Protein AF-A0A1D6GK69-F1 (afdb_monomer_lite)

Foldseek 3Di:
DDDDDDPDDPPDPDPDDDPDDDPAQWFFDPQLAGDDDDDDDDPPPPVDDPPPNVVVVVVSLCVRVVPDDHRHGQWAFADQLVFLLVCLVCDDLSSRATETQAVVNVCQQWDADPVRHTDCCGHVNVSCVVVPHGDDDDHHYHHQQPFDFDPFQFDPPDLQRHTPDDAFADPVRHHQAFWDAFVLRRIRGDSVQQFLSHLVTGGCSRGPDDRETEGADPVSCVSCVVRDQAWYAYSVGWTAGNVRDTDDDDRDDDPGTNHHDDDDDPDPPVVSVVVVVVSVVSSVVVND

Radius of gyration: 22.64 Å; chains: 1; bounding box: 52×61×69 Å

Secondary structure (DSSP, 8-state):
----------------S---S---------SS----PPP---TTGGGS--THHHHHHHHHHHHHH-TTS----S-EESSHHHHHHHHHHH-HHHHT-EEESSHHHHHHH--B-TTS-B-TTSHHHHHHHHTT----S---EEETTTS------B-TT-TT--B-------TTSPPPTTEEEEHHHH-B--GGGSB-SSTTSB-HHHHT----EEES-HHHHHHHGGG--S-EEETTS-EE-TTSPEE-SPPP--SS--EE--------HHHHHHHHHHHHHHHHHHT-

Organism: Zea mays (NCBI:txid4577)

pLDDT: mean 71.13, std 24.29, range [23.48, 97.62]

Sequence (288 aa):
MDCASMMKEVQTPHFHTLFHNASISVLKLYFFSVKLGNYHSSVAAVVNNDTSAQEDEQHTIRSILDQGKTTTTIGKVNNDNLSRLLTEYLGMDNMLALVCKTYDGVKGLEKYDKDDIIDKTSGIHGLGRSVGKFVDGRFIVFCLENLRPFSSDVIIDDPQRKLILHRPRLPGGESPPGFLDFVVNMIHLDRAHLRFLIASGHGLRETLFSHLQVYKTRTNIQSSLPLIKDGVVSLDGGLLRPNGSFCLGHSKNLEVKFAVTTDVSSLLENVVEMEEQVKRKNWEKEMV

Structure (mmCIF, N/CA/C/O backbone):
data_AF-A0A1D6GK69-F1
#
_entry.id   AF-A0A1D6GK69-F1
#
loop_
_atom_site.group_PDB
_atom_site.id
_atom_site.type_symbol
_atom_site.label_atom_id
_atom_site.label_alt_id
_atom_site.label_comp_id
_atom_site.label_asym_id
_atom_site.label_entity_id
_atom_site.label_seq_id
_atom_site.pdbx_PDB_ins_code
_atom_site.Cartn_x
_atom_site.Cartn_y
_atom_site.Cartn_z
_atom_site.occupancy
_atom_site.B_iso_or_equiv
_atom_site.auth_seq_id
_atom_site.auth_comp_id
_atom_site.auth_asym_id
_atom_site.auth_atom_id
_atom_site.pdbx_PDB_model_num
ATOM 1 N N . MET A 1 1 ? -11.366 40.129 42.608 1.00 39.19 1 MET A N 1
ATOM 2 C CA . MET A 1 1 ? -10.767 38.891 42.079 1.00 39.19 1 MET A CA 1
ATOM 3 C C . MET A 1 1 ? -10.990 37.823 43.126 1.00 39.19 1 MET A C 1
ATOM 5 O O . MET A 1 1 ? -10.456 37.974 44.209 1.00 39.19 1 MET A O 1
ATOM 9 N N . ASP A 1 2 ? -11.899 36.883 42.884 1.00 23.48 2 ASP A N 1
ATOM 10 C CA . ASP A 1 2 ? -11.498 35.485 42.716 1.00 23.48 2 ASP A CA 1
ATOM 11 C C . ASP A 1 2 ? -12.692 34.617 42.317 1.00 23.48 2 ASP A C 1
ATOM 13 O O . ASP A 1 2 ? -13.775 34.670 42.898 1.00 23.48 2 ASP A O 1
ATOM 17 N N . CYS A 1 3 ? -12.466 33.863 41.243 1.00 26.56 3 CYS A N 1
ATOM 18 C CA . CYS A 1 3 ? -13.373 32.885 40.671 1.00 26.56 3 CYS A CA 1
ATOM 19 C C . CYS A 1 3 ? -13.205 31.572 41.438 1.00 26.56 3 CYS A C 1
ATOM 21 O O . CYS A 1 3 ? -12.328 30.777 41.115 1.00 26.56 3 CYS A O 1
ATOM 23 N N . ALA A 1 4 ? -14.036 31.338 42.450 1.00 29.09 4 ALA A N 1
ATOM 24 C CA . ALA A 1 4 ? -14.085 30.056 43.146 1.00 29.09 4 ALA A CA 1
ATOM 25 C C . ALA A 1 4 ? -15.505 29.768 43.649 1.00 29.09 4 ALA A C 1
ATOM 27 O O . ALA A 1 4 ? -15.797 29.909 44.829 1.00 29.09 4 ALA A O 1
ATOM 28 N N . SER A 1 5 ? -16.406 29.388 42.741 1.00 28.28 5 SER A N 1
ATOM 29 C CA . SER A 1 5 ? -17.597 28.592 43.069 1.00 28.28 5 SER A CA 1
ATOM 30 C C . SER A 1 5 ? -18.302 28.168 41.784 1.00 28.28 5 SER A C 1
ATOM 32 O O . SER A 1 5 ? -18.975 28.978 41.159 1.00 28.28 5 SER A O 1
ATOM 34 N N . MET A 1 6 ? -18.101 26.914 41.375 1.00 25.25 6 MET A N 1
ATOM 35 C CA . MET A 1 6 ? -19.111 26.038 40.756 1.00 25.25 6 MET A CA 1
ATOM 36 C C . MET A 1 6 ? -18.457 24.681 40.448 1.00 25.25 6 MET A C 1
ATOM 38 O O . MET A 1 6 ? -18.322 24.269 39.303 1.00 25.25 6 MET A O 1
ATOM 42 N N . MET A 1 7 ? -18.042 23.965 41.496 1.00 27.38 7 MET A N 1
ATOM 43 C CA . MET A 1 7 ? -18.029 22.503 41.444 1.00 27.38 7 MET A CA 1
ATOM 44 C C . MET A 1 7 ? -19.357 22.038 42.029 1.00 27.38 7 MET A C 1
ATOM 46 O O . MET A 1 7 ? -19.526 21.976 43.243 1.00 27.38 7 MET A O 1
ATOM 50 N N . LYS A 1 8 ? -20.326 21.786 41.148 1.00 26.52 8 LYS A N 1
ATOM 51 C CA . LYS A 1 8 ? -21.462 20.922 41.454 1.00 26.52 8 LYS A CA 1
ATOM 52 C C . LYS A 1 8 ? -21.317 19.664 40.618 1.00 26.52 8 LYS A C 1
ATOM 54 O O . LYS A 1 8 ? -21.159 19.733 39.402 1.00 26.52 8 LYS A O 1
ATOM 59 N N . GLU A 1 9 ? -21.325 18.556 41.342 1.00 28.27 9 GLU A N 1
ATOM 60 C CA . GLU A 1 9 ? -21.392 17.176 40.893 1.00 28.27 9 GLU A CA 1
ATOM 61 C C . GLU A 1 9 ? -22.269 17.012 39.648 1.00 28.27 9 GLU A C 1
ATOM 63 O O . GLU A 1 9 ? -23.461 17.318 39.660 1.00 28.27 9 GLU A O 1
ATOM 68 N N . VAL A 1 10 ? -21.684 16.451 38.592 1.00 25.53 10 VAL A N 1
ATOM 69 C CA . VAL A 1 10 ? -22.438 15.689 37.597 1.00 25.53 10 VAL A CA 1
ATOM 70 C C . VAL A 1 10 ? -22.017 14.240 37.768 1.00 25.53 10 VAL A C 1
ATOM 72 O O . VAL A 1 10 ? -21.097 13.736 37.128 1.00 25.53 10 VAL A O 1
ATOM 75 N N . GLN A 1 11 ? -22.696 13.582 38.701 1.00 27.47 11 GLN A N 1
ATOM 76 C CA . GLN A 1 11 ? -22.750 12.134 38.785 1.00 27.47 11 GLN A CA 1
ATOM 77 C C . GLN A 1 11 ? -23.426 11.639 37.498 1.00 27.47 11 GLN A C 1
ATOM 79 O O . GLN A 1 11 ? -24.620 11.853 37.300 1.00 27.47 11 GLN A O 1
ATOM 84 N N . THR A 1 12 ? -22.669 11.023 36.591 1.00 26.50 12 THR A N 1
ATOM 85 C CA . THR A 1 12 ? -23.220 10.346 35.407 1.00 26.50 12 THR A CA 1
ATOM 86 C C . THR A 1 12 ? -23.055 8.837 35.572 1.00 26.50 12 THR A C 1
ATOM 88 O O . THR A 1 12 ? -21.972 8.306 35.332 1.00 26.50 12 THR A O 1
ATOM 91 N N . PRO A 1 13 ? -24.108 8.112 35.984 1.00 28.55 13 PRO A N 1
ATOM 92 C CA . PRO A 1 13 ? -24.154 6.667 35.869 1.00 28.55 13 PRO A CA 1
ATOM 93 C C . PRO A 1 13 ? -24.758 6.322 34.501 1.00 28.55 13 PRO A C 1
ATOM 95 O O . PRO A 1 13 ? -25.950 6.515 34.305 1.00 28.55 13 PRO A O 1
ATOM 98 N N . HIS A 1 14 ? -23.921 5.898 33.547 1.00 27.00 14 HIS A N 1
ATOM 99 C CA . HIS A 1 14 ? -24.232 4.983 32.426 1.00 27.00 14 HIS A CA 1
ATOM 100 C C . HIS A 1 14 ? -23.144 5.059 31.335 1.00 27.00 14 HIS A C 1
ATOM 102 O O . HIS A 1 14 ? -23.396 5.411 30.189 1.00 27.00 14 HIS A O 1
ATOM 108 N N . PHE A 1 15 ? -21.918 4.672 31.685 1.00 28.94 15 PHE A N 1
ATOM 109 C CA . PHE A 1 15 ? -20.886 4.258 30.724 1.00 28.94 15 PHE A CA 1
ATOM 110 C C . PHE A 1 15 ? -20.587 2.772 30.942 1.00 28.94 15 PHE A C 1
ATOM 112 O O . PHE A 1 15 ? -19.479 2.389 31.288 1.00 28.94 15 PHE A O 1
ATOM 119 N N . HIS A 1 16 ? -21.619 1.933 30.852 1.00 28.30 16 HIS A N 1
ATOM 120 C CA . HIS A 1 16 ? -21.472 0.493 31.065 1.00 28.30 16 HIS A CA 1
ATOM 121 C C . HIS A 1 16 ? -22.507 -0.290 30.258 1.00 28.30 16 HIS A C 1
ATOM 123 O O . HIS A 1 16 ? -23.319 -1.019 30.806 1.00 28.30 16 HIS A O 1
ATOM 129 N N . THR A 1 17 ? -22.518 -0.115 28.935 1.00 29.58 17 THR A N 1
ATOM 130 C CA . THR A 1 17 ? -23.064 -1.156 28.053 1.00 29.58 17 THR A CA 1
ATOM 131 C C . THR A 1 17 ? -22.470 -1.027 26.653 1.00 29.58 17 THR A C 1
ATOM 133 O O . THR A 1 17 ? -22.569 0.035 26.046 1.00 29.58 17 THR A O 1
ATOM 136 N N . LEU A 1 18 ? -21.934 -2.145 26.147 1.00 32.97 18 LEU A N 1
ATOM 137 C CA . LEU A 1 18 ? -21.620 -2.442 24.739 1.00 32.97 18 LEU A CA 1
ATOM 138 C C . LEU A 1 18 ? -20.235 -2.027 24.203 1.00 32.97 18 LEU A C 1
ATOM 140 O O . LEU A 1 18 ? -20.126 -1.387 23.162 1.00 32.97 18 LEU A O 1
ATOM 144 N N . PHE A 1 19 ? -19.182 -2.532 24.849 1.00 33.31 19 PHE A N 1
ATOM 145 C CA . PHE A 1 19 ? -17.953 -2.963 24.168 1.00 33.31 19 PHE A CA 1
ATOM 146 C C . PHE A 1 19 ? -17.644 -4.402 24.602 1.00 33.31 19 PHE A C 1
ATOM 148 O O . PHE A 1 19 ? -16.777 -4.658 25.424 1.00 33.31 19 PHE A O 1
ATOM 155 N N . HIS A 1 20 ? -18.430 -5.357 24.106 1.00 28.56 20 HIS A N 1
ATOM 156 C CA . HIS A 1 20 ? -18.112 -6.778 24.217 1.00 28.56 20 HIS A CA 1
ATOM 157 C C . HIS A 1 20 ? -18.059 -7.343 22.796 1.00 28.56 20 HIS A C 1
ATOM 159 O O . HIS A 1 20 ? -19.048 -7.266 22.071 1.00 28.56 20 HIS A O 1
ATOM 165 N N . ASN A 1 21 ? -16.888 -7.878 22.434 1.00 29.78 21 ASN A N 1
ATOM 166 C CA . ASN A 1 21 ? -16.511 -8.510 21.158 1.00 29.78 21 ASN A CA 1
ATOM 167 C C . ASN A 1 21 ? -16.088 -7.585 20.002 1.00 29.78 21 ASN A C 1
ATOM 169 O O . ASN A 1 21 ? -16.604 -7.702 18.896 1.00 29.78 21 ASN A O 1
ATOM 173 N N . ALA A 1 22 ? -15.080 -6.730 20.205 1.00 30.97 22 ALA A N 1
ATOM 174 C CA . ALA A 1 22 ? -14.347 -6.142 19.081 1.00 30.97 22 ALA A CA 1
ATOM 175 C C . ALA A 1 22 ? -12.869 -5.916 19.432 1.00 30.97 22 ALA A C 1
ATOM 177 O O . ALA A 1 22 ? -12.541 -5.041 20.226 1.00 30.97 22 ALA A O 1
ATOM 178 N N . SER A 1 23 ? -11.959 -6.657 18.794 1.00 31.11 23 SER A N 1
ATOM 179 C CA . SER A 1 23 ? -10.536 -6.301 18.765 1.00 31.11 23 SER A CA 1
ATOM 180 C C . SER A 1 23 ? -10.354 -5.102 17.828 1.00 31.11 23 SER A C 1
ATOM 182 O O . SER A 1 23 ? -10.101 -5.257 16.631 1.00 31.11 23 SER A O 1
ATOM 184 N N . ILE A 1 24 ? -10.544 -3.888 18.347 1.00 32.22 24 ILE A N 1
ATOM 185 C CA . ILE A 1 24 ? -10.411 -2.652 17.571 1.00 32.22 24 ILE A CA 1
ATOM 186 C C . ILE A 1 24 ? -8.924 -2.297 17.450 1.00 32.22 24 ILE A C 1
ATOM 188 O O . ILE A 1 24 ? -8.252 -1.985 18.427 1.00 32.22 24 ILE A O 1
ATOM 192 N N . SER A 1 25 ? -8.399 -2.290 16.226 1.00 33.78 25 SER A N 1
ATOM 193 C CA . SER A 1 25 ? -7.165 -1.570 15.894 1.00 33.78 25 SER A CA 1
ATOM 194 C C . SER A 1 25 ? -7.567 -0.284 15.168 1.00 33.78 25 SER A C 1
ATOM 196 O O . SER A 1 25 ? -7.775 -0.299 13.957 1.00 33.78 25 SER A O 1
ATOM 198 N N . VAL A 1 26 ? -7.757 0.819 15.905 1.00 29.75 26 VAL A N 1
ATOM 199 C CA . VAL A 1 26 ? -7.853 2.156 15.293 1.00 29.75 26 VAL A CA 1
ATOM 200 C C . VAL A 1 26 ? -6.436 2.559 14.948 1.00 29.75 26 VAL A C 1
ATOM 202 O O . VAL A 1 26 ? -5.553 2.465 15.790 1.00 29.75 26 VAL A O 1
ATOM 205 N N . LEU A 1 27 ? -6.182 2.962 13.712 1.00 31.05 27 LEU A N 1
ATOM 206 C CA . LEU A 1 27 ? -4.821 3.217 13.277 1.00 31.05 27 LEU A CA 1
ATOM 207 C C . LEU A 1 27 ? -4.804 4.385 12.315 1.00 31.05 27 LEU A C 1
ATOM 209 O O . LEU A 1 27 ? -5.015 4.214 11.123 1.00 31.05 27 LEU A O 1
ATOM 213 N N . LYS A 1 28 ? -4.582 5.586 12.857 1.00 23.98 28 LYS A N 1
ATOM 214 C CA . LYS A 1 28 ? -4.311 6.793 12.072 1.00 23.98 28 LYS A CA 1
ATOM 215 C C . LYS A 1 28 ? -2.922 6.639 11.471 1.00 23.98 28 LYS A C 1
ATOM 217 O O . LYS A 1 28 ? -1.928 6.962 12.115 1.00 23.98 28 LYS A O 1
ATOM 222 N N . LEU A 1 29 ? -2.844 6.113 10.250 1.00 30.44 29 LEU A N 1
ATOM 223 C CA . LEU A 1 29 ? -1.624 6.234 9.471 1.00 30.44 29 LEU A CA 1
ATOM 224 C C . LEU A 1 29 ? -1.498 7.698 9.087 1.00 30.44 29 LEU A C 1
ATOM 226 O O . LEU A 1 29 ? -2.075 8.169 8.132 1.00 30.44 29 LEU A O 1
ATOM 230 N N . TYR A 1 30 ? -0.716 8.442 9.841 1.00 27.38 30 TYR A N 1
ATOM 231 C CA . TYR A 1 30 ? 0.273 9.248 9.153 1.00 27.38 30 TYR A CA 1
ATOM 232 C C . TYR A 1 30 ? 1.380 8.246 8.814 1.00 27.38 30 TYR A C 1
ATOM 234 O O . TYR A 1 30 ? 1.605 7.328 9.598 1.00 27.38 30 TYR A O 1
ATOM 242 N N . PHE A 1 31 ? 2.125 8.364 7.715 1.00 28.33 31 PHE A N 1
ATOM 243 C CA . PHE A 1 31 ? 3.327 7.519 7.539 1.00 28.33 31 PHE A CA 1
ATOM 244 C C . PHE A 1 31 ? 4.429 7.784 8.593 1.00 28.33 31 PHE A C 1
ATOM 246 O O . PHE A 1 31 ? 5.533 7.269 8.478 1.00 28.33 31 PHE A O 1
ATOM 253 N N . PHE A 1 32 ? 4.100 8.496 9.673 1.00 26.16 32 PHE A N 1
ATOM 254 C CA . PHE A 1 32 ? 4.614 8.288 11.022 1.00 26.16 32 PHE A CA 1
ATOM 255 C C . PHE A 1 32 ? 3.798 7.241 11.793 1.00 26.16 32 PHE A C 1
ATOM 257 O O . PHE A 1 32 ? 3.472 7.405 12.955 1.00 26.16 32 PHE A O 1
ATOM 264 N N . SER A 1 33 ? 3.579 6.101 11.154 1.00 27.31 33 SER A N 1
ATOM 265 C CA . SER A 1 33 ? 3.840 4.824 11.761 1.00 27.31 33 SER A CA 1
ATOM 266 C C . SER A 1 33 ? 2.965 4.299 12.940 1.00 27.31 33 SER A C 1
ATOM 268 O O . SER A 1 33 ? 2.377 4.998 13.745 1.00 27.31 33 SER A O 1
ATOM 270 N N . VAL A 1 34 ? 2.871 2.980 13.008 1.00 32.06 34 VAL A N 1
ATOM 271 C CA . VAL A 1 34 ? 1.729 2.137 13.379 1.00 32.06 34 VAL A CA 1
ATOM 272 C C . VAL A 1 34 ? 2.044 1.085 14.443 1.00 32.06 34 VAL A C 1
ATOM 274 O O . VAL A 1 34 ? 2.650 0.052 14.171 1.00 32.06 34 VAL A O 1
ATOM 277 N N . LYS A 1 35 ? 1.663 1.304 15.707 1.00 28.97 35 LYS A N 1
ATOM 278 C CA . LYS A 1 35 ? 1.841 0.272 16.743 1.00 28.97 35 LYS A CA 1
ATOM 279 C C . LYS A 1 35 ? 0.660 -0.685 16.623 1.00 28.97 35 LYS A C 1
ATOM 281 O O . LYS A 1 35 ? -0.476 -0.275 16.832 1.00 28.97 35 LYS A O 1
ATOM 286 N N . LEU A 1 36 ? 0.921 -1.945 16.281 1.00 32.88 36 LEU A N 1
ATOM 287 C CA . LEU A 1 36 ? -0.057 -3.012 16.483 1.00 32.88 36 LEU A CA 1
ATOM 288 C C . LEU A 1 36 ? -0.204 -3.238 17.987 1.00 32.88 36 LEU A C 1
ATOM 290 O O . LEU A 1 36 ? 0.712 -3.747 18.630 1.00 32.88 36 LEU A O 1
ATOM 294 N N . GLY A 1 37 ? -1.340 -2.847 18.552 1.00 29.59 37 GLY A N 1
ATOM 295 C CA . GLY A 1 37 ? -1.749 -3.313 19.873 1.00 29.59 37 GLY A CA 1
ATOM 296 C C . GLY A 1 37 ? -2.337 -4.722 19.774 1.00 29.59 37 GLY A C 1
ATOM 297 O O . GLY A 1 37 ? -3.136 -5.001 18.876 1.00 29.59 37 GLY A O 1
ATOM 298 N N . ASN A 1 38 ? -1.935 -5.609 20.683 1.00 28.36 38 ASN A N 1
ATOM 299 C CA . ASN A 1 38 ? -2.599 -6.891 20.898 1.00 28.36 38 ASN A CA 1
ATOM 300 C C . ASN A 1 38 ? -3.849 -6.640 21.744 1.00 28.36 38 ASN A C 1
ATOM 302 O O . ASN A 1 38 ? -3.735 -6.166 22.868 1.00 28.36 38 ASN A O 1
ATOM 306 N N . TYR A 1 39 ? -5.021 -6.971 21.211 1.00 30.73 39 TYR A N 1
ATOM 307 C CA . TYR A 1 39 ? -6.239 -7.092 22.003 1.00 30.73 39 TYR A CA 1
ATOM 308 C C . TYR A 1 39 ? -6.398 -8.581 22.310 1.00 30.73 39 TYR A C 1
ATOM 310 O O . TYR A 1 39 ? -6.505 -9.384 21.385 1.00 30.73 39 TYR A O 1
ATOM 318 N N . HIS A 1 40 ? -6.335 -8.967 23.582 1.00 24.03 40 HIS A N 1
ATOM 319 C CA . HIS A 1 40 ? -6.627 -10.334 24.001 1.00 24.03 40 HIS A CA 1
ATOM 320 C C . HIS A 1 40 ? -8.096 -10.415 24.408 1.00 24.03 40 HIS A C 1
ATOM 322 O O . HIS A 1 40 ? -8.474 -9.984 25.492 1.00 24.03 40 HIS A O 1
ATOM 328 N N . SER A 1 41 ? -8.927 -11.002 23.548 1.00 27.36 41 SER A N 1
ATOM 329 C CA . SER A 1 41 ? -10.234 -11.504 23.961 1.00 27.36 41 SER A CA 1
ATOM 330 C C . SER A 1 41 ? -10.009 -12.857 24.639 1.00 27.36 41 SER A C 1
ATOM 332 O O . SER A 1 41 ? -9.679 -13.844 23.982 1.00 27.36 41 SER A O 1
ATOM 334 N N . SER A 1 42 ? -10.175 -12.923 25.958 1.00 24.55 42 SER A N 1
ATOM 335 C CA . SER A 1 42 ? -10.490 -14.192 26.607 1.00 24.55 42 SER A CA 1
ATOM 336 C C . SER A 1 42 ? -11.848 -14.056 27.278 1.00 24.55 42 SER A C 1
ATOM 338 O O . SER A 1 42 ? -12.072 -13.175 28.105 1.00 24.55 42 SER A O 1
ATOM 340 N N . VAL A 1 43 ? -12.752 -14.967 26.926 1.00 25.36 43 VAL A N 1
ATOM 341 C CA . VAL A 1 43 ? -14.102 -15.148 27.485 1.00 25.36 43 VAL A CA 1
ATOM 342 C C . VAL A 1 43 ? -14.076 -15.456 29.005 1.00 25.36 43 VAL A C 1
ATOM 344 O O . VAL A 1 43 ? -15.111 -15.659 29.624 1.00 25.36 43 VAL A O 1
ATOM 347 N N . ALA A 1 44 ? -12.904 -15.441 29.651 1.00 24.06 44 ALA A N 1
ATOM 348 C CA . ALA A 1 44 ? -12.715 -15.772 31.062 1.00 24.06 44 ALA A CA 1
ATOM 349 C C . ALA A 1 44 ? -12.701 -14.565 32.028 1.00 24.06 44 ALA A C 1
ATOM 351 O O . ALA A 1 44 ? -12.759 -14.778 33.236 1.00 24.06 44 ALA A O 1
ATOM 352 N N . ALA A 1 45 ? -12.645 -13.314 31.550 1.00 28.50 45 ALA A N 1
ATOM 353 C CA . ALA A 1 45 ? -12.425 -12.152 32.430 1.00 28.50 45 ALA A CA 1
ATOM 354 C C . ALA A 1 45 ? -13.699 -11.471 32.976 1.00 28.50 45 ALA A C 1
ATOM 356 O O . ALA A 1 45 ? -13.599 -10.557 33.782 1.00 28.50 45 ALA A O 1
ATOM 357 N N . VAL A 1 46 ? -14.911 -11.920 32.624 1.00 29.95 46 VAL A N 1
ATOM 358 C CA . VAL A 1 46 ? -16.163 -11.315 33.152 1.00 29.95 46 VAL A CA 1
ATOM 359 C C . VAL A 1 46 ? -16.448 -11.714 34.614 1.00 29.95 46 VAL A C 1
ATOM 361 O O . VAL A 1 46 ? -17.422 -11.266 35.208 1.00 29.95 46 VAL A O 1
ATOM 364 N N . VAL A 1 47 ? -15.584 -12.515 35.247 1.00 31.22 47 VAL A N 1
ATOM 365 C CA . VAL A 1 47 ? -15.732 -12.852 36.674 1.00 31.22 47 VAL A CA 1
ATOM 366 C C . VAL A 1 47 ? -14.969 -11.892 37.597 1.00 31.22 47 VAL A C 1
ATOM 368 O O . VAL A 1 47 ? -15.305 -11.823 38.774 1.00 31.22 47 VAL A O 1
ATOM 371 N N . ASN A 1 48 ? -14.023 -11.086 37.102 1.00 29.72 48 ASN A N 1
ATOM 372 C CA . ASN A 1 48 ? -13.269 -10.153 37.944 1.00 29.72 48 ASN A CA 1
ATOM 373 C C . ASN A 1 48 ? -13.251 -8.748 37.330 1.00 29.72 48 ASN A C 1
ATOM 375 O O . ASN A 1 48 ? -13.077 -8.594 36.129 1.00 29.72 48 ASN A O 1
ATOM 379 N N . ASN A 1 49 ? -13.466 -7.731 38.168 1.00 34.06 49 ASN A N 1
ATOM 380 C CA . ASN A 1 49 ? -13.472 -6.302 37.832 1.00 34.06 49 ASN A CA 1
ATOM 381 C C . ASN A 1 49 ? -12.127 -5.820 37.238 1.00 34.06 49 ASN A C 1
ATOM 383 O O . ASN A 1 49 ? -11.373 -5.118 37.911 1.00 34.06 49 ASN A O 1
ATOM 387 N N . ASP A 1 50 ? -11.823 -6.166 35.990 1.00 33.00 50 ASP A N 1
ATOM 388 C CA . ASP A 1 50 ? -10.585 -5.763 35.325 1.00 33.00 50 ASP A CA 1
ATOM 389 C C . ASP A 1 50 ? -10.764 -4.405 34.624 1.00 33.00 50 ASP A C 1
ATOM 391 O O . ASP A 1 50 ? -11.146 -4.301 33.460 1.00 33.00 50 ASP A O 1
ATOM 395 N N . THR A 1 51 ? -10.439 -3.334 35.353 1.00 35.12 51 THR A N 1
ATOM 396 C CA . THR A 1 51 ? -10.280 -1.951 34.858 1.00 35.12 51 THR A CA 1
ATOM 397 C C . THR A 1 51 ? -9.139 -1.779 33.840 1.00 35.12 51 THR A C 1
ATOM 399 O O . THR A 1 51 ? -9.017 -0.718 33.233 1.00 35.12 51 THR A O 1
ATOM 402 N N . SER A 1 52 ? -8.327 -2.814 33.608 1.00 35.12 52 SER A N 1
ATOM 403 C CA . SER A 1 52 ? -7.142 -2.795 32.739 1.00 35.12 52 SER A CA 1
ATOM 404 C C . SER A 1 52 ? -7.465 -2.679 31.243 1.00 35.12 52 SER A C 1
ATOM 406 O O . SER A 1 52 ? -6.800 -1.934 30.528 1.00 35.12 52 SER A O 1
ATOM 408 N N . ALA A 1 53 ? -8.527 -3.332 30.759 1.00 34.81 53 ALA A N 1
ATOM 409 C CA . ALA A 1 53 ? -8.874 -3.338 29.331 1.00 34.81 53 ALA A CA 1
ATOM 410 C C . ALA A 1 53 ? -9.321 -1.954 28.812 1.00 34.81 53 ALA A C 1
ATOM 412 O O . ALA A 1 53 ? -9.006 -1.563 27.688 1.00 34.81 53 ALA A O 1
ATOM 413 N N . GLN A 1 54 ? -10.015 -1.182 29.652 1.00 34.31 54 GLN A N 1
ATOM 414 C CA . GLN A 1 54 ? -10.504 0.160 29.322 1.00 34.31 54 GLN A CA 1
ATOM 415 C C . GLN A 1 54 ? -9.390 1.225 29.399 1.00 34.31 54 GLN A C 1
ATOM 417 O O . GLN A 1 54 ? -9.416 2.220 28.667 1.00 34.31 54 GLN A O 1
ATOM 422 N N . GLU A 1 55 ? -8.385 1.006 30.251 1.00 33.59 55 GLU A N 1
ATOM 423 C CA . GLU A 1 55 ? -7.169 1.824 30.329 1.00 33.59 55 GLU A CA 1
ATOM 424 C C . GLU A 1 55 ? -6.250 1.597 29.111 1.00 33.59 55 GLU A C 1
ATOM 426 O O . GLU A 1 55 ? -5.724 2.565 28.551 1.00 33.59 55 GLU A O 1
ATOM 431 N N . ASP A 1 56 ? -6.142 0.356 28.625 1.00 37.34 56 ASP A N 1
ATOM 432 C CA . ASP A 1 56 ? -5.358 -0.019 27.438 1.00 37.34 56 ASP A CA 1
ATOM 433 C C . ASP A 1 56 ? -5.926 0.559 26.127 1.00 37.34 56 ASP A C 1
ATOM 435 O O . ASP A 1 56 ? -5.174 0.994 25.240 1.00 37.34 56 ASP A O 1
ATOM 439 N N . GLU A 1 57 ? -7.256 0.635 26.013 1.00 43.47 57 GLU A N 1
ATOM 440 C CA . GLU A 1 57 ? -7.954 1.285 24.898 1.00 43.47 57 GLU A CA 1
ATOM 441 C C . GLU A 1 57 ? -7.652 2.784 24.852 1.00 43.47 57 GLU A C 1
ATOM 443 O O . GLU A 1 57 ? -7.193 3.287 23.823 1.00 43.47 57 GLU A O 1
ATOM 448 N N . GLN A 1 58 ? -7.821 3.493 25.976 1.00 41.00 58 GLN A N 1
ATOM 449 C CA . GLN A 1 58 ? -7.492 4.919 26.077 1.00 41.00 58 GLN A CA 1
ATOM 450 C C . GLN A 1 58 ? -6.001 5.187 25.849 1.00 41.00 58 GLN A C 1
ATOM 452 O O . GLN A 1 58 ? -5.651 6.213 25.264 1.00 41.00 58 GLN A O 1
ATOM 457 N N . HIS A 1 59 ? -5.118 4.282 26.273 1.00 39.62 59 HIS A N 1
ATOM 458 C CA . HIS A 1 59 ? -3.675 4.405 26.084 1.00 39.62 59 HIS A CA 1
ATOM 459 C C . HIS A 1 59 ? -3.258 4.225 24.613 1.00 39.62 59 HIS A C 1
ATOM 461 O O . HIS A 1 59 ? -2.493 5.036 24.085 1.00 39.62 59 HIS A O 1
ATOM 467 N N . THR A 1 60 ? -3.803 3.225 23.911 1.00 39.41 60 THR A N 1
ATOM 468 C CA . THR A 1 60 ? -3.564 2.999 22.467 1.00 39.41 60 THR A CA 1
ATOM 469 C C . THR A 1 60 ? -4.025 4.196 21.641 1.00 39.41 60 THR A C 1
ATOM 471 O O . THR A 1 60 ? -3.348 4.668 20.731 1.00 39.41 60 THR A O 1
ATOM 474 N N . ILE A 1 61 ? -5.161 4.749 22.027 1.00 45.47 61 ILE A N 1
ATOM 475 C CA . ILE A 1 61 ? -5.798 5.894 21.402 1.00 45.47 61 ILE A CA 1
ATOM 476 C C . ILE A 1 61 ? -5.075 7.219 21.694 1.00 45.47 61 ILE A C 1
ATOM 478 O O . ILE A 1 61 ? -4.866 8.020 20.779 1.00 45.47 61 ILE A O 1
ATOM 482 N N . ARG A 1 62 ? -4.622 7.442 22.933 1.00 42.12 62 ARG A N 1
ATOM 483 C CA . ARG A 1 62 ? -3.727 8.559 23.262 1.00 42.12 62 ARG A CA 1
ATOM 484 C C . ARG A 1 62 ? -2.433 8.442 22.465 1.00 42.12 62 ARG A C 1
ATOM 486 O O . ARG A 1 62 ? -2.036 9.425 21.862 1.00 42.12 62 ARG A O 1
ATOM 493 N N . SER A 1 63 ? -1.862 7.245 22.321 1.00 40.88 63 SER A N 1
ATOM 494 C CA . SER A 1 63 ? -0.673 7.010 21.486 1.00 40.88 63 SER A CA 1
ATOM 495 C C . SER A 1 63 ? -0.884 7.316 19.993 1.00 40.88 63 SER A C 1
ATOM 497 O O . SER A 1 63 ? 0.083 7.643 19.312 1.00 40.88 63 SER A O 1
ATOM 499 N N . ILE A 1 64 ? -2.112 7.223 19.472 1.00 43.84 64 ILE A N 1
ATOM 500 C CA . ILE A 1 64 ? -2.454 7.596 18.085 1.00 43.84 64 ILE A CA 1
ATOM 501 C C . ILE A 1 64 ? -2.537 9.123 17.909 1.00 43.84 64 ILE A C 1
ATOM 503 O O . ILE A 1 64 ? -2.303 9.653 16.820 1.00 43.84 64 ILE A O 1
ATOM 507 N N . LEU A 1 65 ? -2.905 9.843 18.968 1.00 42.84 65 LEU A N 1
ATOM 508 C CA . LEU A 1 65 ? -3.173 11.282 18.937 1.00 42.84 65 LEU A CA 1
ATOM 509 C C . LEU A 1 65 ? -1.986 12.119 19.430 1.00 42.84 65 LEU A C 1
ATOM 511 O O . LEU A 1 65 ? -1.826 13.257 18.970 1.00 42.84 65 LEU A O 1
ATOM 515 N N . ASP A 1 66 ? -1.153 11.538 20.294 1.00 38.91 66 ASP A N 1
ATOM 516 C CA . ASP A 1 66 ? 0.069 12.088 20.877 1.00 38.91 66 ASP A CA 1
ATOM 517 C C . ASP A 1 66 ? 1.246 11.859 19.912 1.00 38.91 66 ASP A C 1
ATOM 519 O O . ASP A 1 66 ? 2.145 11.036 20.097 1.00 38.91 66 ASP A O 1
ATOM 523 N N . GLN A 1 67 ? 1.180 12.559 18.779 1.00 37.75 67 GLN A N 1
ATOM 524 C CA . GLN A 1 67 ? 2.248 12.578 17.789 1.00 37.75 67 GLN A CA 1
ATOM 525 C C . GLN A 1 67 ? 3.475 13.279 18.366 1.00 37.75 67 GLN A C 1
ATOM 527 O O . GLN A 1 67 ? 3.596 14.500 18.300 1.00 37.75 67 GLN A O 1
ATOM 532 N N . GLY A 1 68 ? 4.390 12.491 18.925 1.00 33.12 68 GLY A N 1
ATOM 533 C CA . GLY A 1 68 ? 5.671 13.015 19.384 1.00 33.12 68 GLY A CA 1
ATOM 534 C C . GLY A 1 68 ? 6.814 12.016 19.509 1.00 33.12 68 GLY A C 1
ATOM 535 O O . GLY A 1 68 ? 7.959 12.464 19.514 1.00 33.12 68 GLY A O 1
ATOM 536 N N . LYS A 1 69 ? 6.586 10.693 19.627 1.00 31.56 69 LYS A N 1
ATOM 537 C CA . LYS A 1 69 ? 7.720 9.834 20.029 1.00 31.56 69 LYS A CA 1
ATOM 538 C C . LYS A 1 69 ? 7.788 8.373 19.610 1.00 31.56 69 LYS A C 1
ATOM 540 O O . LYS A 1 69 ? 8.812 7.754 19.895 1.00 31.56 69 LYS A O 1
ATOM 545 N N . THR A 1 70 ? 6.804 7.769 18.949 1.00 30.30 70 THR A N 1
ATOM 546 C CA . THR A 1 70 ? 6.992 6.367 18.531 1.00 30.30 70 THR A CA 1
ATOM 547 C C . THR A 1 70 ? 6.225 6.050 17.279 1.00 30.30 70 THR A C 1
ATOM 549 O O . THR A 1 70 ? 5.001 5.987 17.269 1.00 30.30 70 THR A O 1
ATOM 552 N N . THR A 1 71 ? 6.990 5.865 16.217 1.00 34.97 71 THR A N 1
ATOM 553 C CA . THR A 1 71 ? 6.471 5.736 14.887 1.00 34.97 71 THR A CA 1
ATOM 554 C C . THR A 1 71 ? 6.853 4.332 14.345 1.00 34.97 71 THR A C 1
ATOM 556 O O . THR A 1 71 ? 7.903 4.118 13.756 1.00 34.97 71 THR A O 1
ATOM 559 N N . THR A 1 72 ? 5.948 3.347 14.448 1.00 43.53 72 THR A N 1
ATOM 560 C CA . THR A 1 72 ? 6.032 1.947 13.905 1.00 43.53 72 THR A CA 1
ATOM 561 C C . THR A 1 72 ? 5.512 1.618 12.449 1.00 43.53 72 THR A C 1
ATOM 563 O O . THR A 1 72 ? 4.446 1.069 12.263 1.00 43.53 72 THR A O 1
ATOM 566 N N . THR A 1 73 ? 6.162 1.978 11.332 1.00 58.22 73 THR A N 1
ATOM 567 C CA . THR A 1 73 ? 5.497 2.034 9.990 1.00 58.22 73 THR A CA 1
ATOM 568 C C . THR A 1 73 ? 5.032 0.668 9.457 1.00 58.22 73 THR A C 1
ATOM 570 O O . THR A 1 73 ? 5.767 -0.300 9.609 1.00 58.22 73 THR A O 1
ATOM 573 N N . ILE A 1 74 ? 3.854 0.583 8.801 1.00 68.62 74 ILE A N 1
ATOM 574 C CA . ILE A 1 74 ? 3.297 -0.685 8.257 1.00 68.62 74 ILE A CA 1
ATOM 575 C C . ILE A 1 74 ? 4.296 -1.396 7.340 1.00 68.62 74 ILE A C 1
ATOM 577 O O . ILE A 1 74 ? 4.428 -2.615 7.387 1.00 68.62 74 ILE A O 1
ATOM 581 N N . GLY A 1 75 ? 5.015 -0.625 6.528 1.00 79.56 75 GLY A N 1
ATOM 582 C CA . GLY A 1 75 ? 6.093 -1.126 5.702 1.00 79.56 75 GLY A CA 1
ATOM 583 C C . GLY A 1 75 ? 7.162 -0.071 5.485 1.00 79.56 75 GLY A C 1
ATOM 584 O O . GLY A 1 75 ? 6.922 1.130 5.639 1.00 79.56 75 GLY A O 1
ATOM 585 N N . LYS A 1 76 ? 8.349 -0.540 5.120 1.00 87.69 76 LYS A N 1
ATOM 586 C CA . LYS A 1 76 ? 9.513 0.272 4.778 1.00 87.69 76 LYS A CA 1
ATOM 587 C C . LYS A 1 76 ? 10.027 -0.135 3.400 1.00 87.69 76 LYS A C 1
ATOM 589 O O . LYS A 1 76 ? 9.875 -1.282 3.001 1.00 87.69 76 LYS A O 1
ATOM 594 N N . VAL A 1 77 ? 10.640 0.776 2.661 1.00 88.81 77 VAL A N 1
ATOM 595 C CA . VAL A 1 77 ? 11.358 0.464 1.413 1.00 88.81 77 VAL A CA 1
ATOM 596 C C . VAL A 1 77 ? 12.851 0.693 1.585 1.00 88.81 77 VAL A C 1
ATOM 598 O O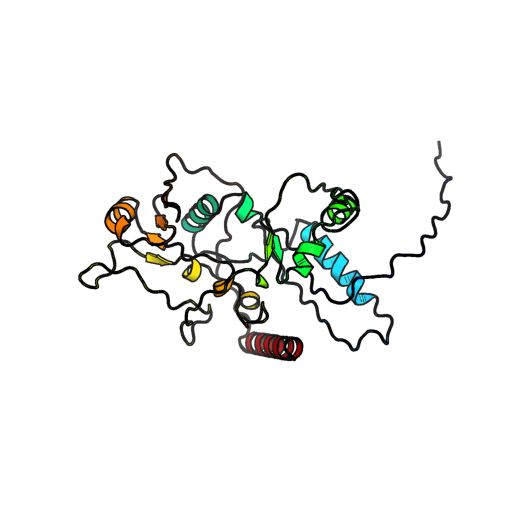 . 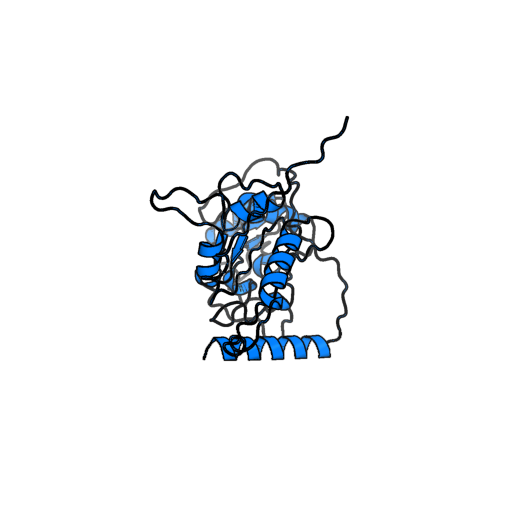VAL A 1 77 ? 13.282 1.263 2.578 1.00 88.81 77 VAL A O 1
ATOM 601 N N . ASN A 1 78 ? 13.670 0.219 0.655 1.00 87.12 78 ASN A N 1
ATOM 602 C CA . ASN A 1 78 ? 15.127 0.264 0.798 1.00 87.12 78 ASN A CA 1
ATOM 603 C C . ASN A 1 78 ? 15.772 1.603 0.400 1.00 87.12 78 ASN A C 1
ATOM 605 O O . ASN A 1 78 ? 16.950 1.798 0.671 1.00 87.12 78 ASN A O 1
ATOM 609 N N . ASN A 1 79 ? 15.053 2.506 -0.273 1.00 87.50 79 ASN A N 1
ATOM 610 C CA . ASN A 1 79 ? 15.616 3.787 -0.694 1.00 87.50 79 ASN A CA 1
ATOM 611 C C . ASN A 1 79 ? 14.567 4.903 -0.820 1.00 87.50 79 ASN A C 1
ATOM 613 O O . ASN A 1 79 ? 13.383 4.650 -1.068 1.00 87.50 79 ASN A O 1
ATOM 617 N N . ASP A 1 80 ? 15.042 6.146 -0.713 1.00 89.44 80 ASP A N 1
ATOM 618 C CA . ASP A 1 80 ? 14.228 7.367 -0.759 1.00 89.44 80 ASP A CA 1
ATOM 619 C C . ASP A 1 80 ? 13.507 7.575 -2.092 1.00 89.44 80 ASP A C 1
ATOM 621 O O . ASP A 1 80 ? 12.394 8.104 -2.127 1.00 89.44 80 ASP A O 1
ATOM 625 N N . ASN A 1 81 ? 14.117 7.165 -3.207 1.00 91.88 81 ASN A N 1
ATOM 626 C CA . ASN A 1 81 ? 13.507 7.363 -4.516 1.00 91.88 81 ASN A CA 1
ATOM 627 C C . ASN A 1 81 ? 12.255 6.492 -4.668 1.00 91.88 81 ASN A C 1
ATOM 629 O O . ASN A 1 81 ? 11.198 7.001 -5.035 1.00 91.88 81 ASN A O 1
ATOM 633 N N . LEU A 1 82 ? 12.343 5.205 -4.321 1.00 90.69 82 LEU A N 1
ATOM 634 C CA . LEU A 1 82 ? 11.189 4.310 -4.313 1.00 90.69 82 LEU A CA 1
ATOM 635 C C . LEU A 1 82 ? 10.144 4.787 -3.302 1.00 90.69 82 LEU A C 1
ATOM 637 O O . LEU A 1 82 ? 8.963 4.795 -3.626 1.00 90.69 82 LEU A O 1
ATOM 641 N N . SER A 1 83 ? 10.567 5.263 -2.127 1.00 90.19 83 SER A N 1
ATOM 642 C CA . SER A 1 83 ? 9.652 5.845 -1.140 1.00 90.19 83 SER A CA 1
ATOM 643 C C . SER A 1 83 ? 8.824 6.986 -1.734 1.00 90.19 83 SER A C 1
ATOM 645 O O . SER A 1 83 ? 7.591 6.960 -1.673 1.00 90.19 83 SER A O 1
ATOM 647 N N . ARG A 1 84 ? 9.481 7.952 -2.384 1.00 90.19 84 ARG A N 1
ATOM 648 C CA . ARG A 1 84 ? 8.809 9.073 -3.048 1.00 90.19 84 ARG A CA 1
ATOM 649 C C . ARG A 1 84 ? 7.850 8.594 -4.137 1.00 90.19 84 ARG A C 1
ATOM 651 O O . ARG A 1 84 ? 6.706 9.034 -4.164 1.00 90.19 84 ARG A O 1
ATOM 658 N N . LEU A 1 85 ? 8.294 7.681 -5.002 1.00 91.31 85 LEU A N 1
ATOM 659 C CA . LEU A 1 85 ? 7.485 7.169 -6.112 1.00 91.31 85 LEU A CA 1
ATOM 660 C C . LEU A 1 85 ? 6.247 6.416 -5.626 1.00 91.31 85 LEU A C 1
ATOM 662 O O . LEU A 1 85 ? 5.166 6.598 -6.178 1.00 91.31 85 LEU A O 1
ATOM 666 N N . LEU A 1 86 ? 6.380 5.605 -4.574 1.00 89.19 86 LEU A N 1
ATOM 667 C CA . LEU A 1 86 ? 5.245 4.917 -3.965 1.00 89.19 86 LEU A CA 1
ATOM 668 C C . LEU A 1 86 ? 4.307 5.879 -3.251 1.00 89.19 86 LEU A C 1
ATOM 670 O O . LEU A 1 86 ? 3.105 5.664 -3.287 1.00 89.19 86 LEU A O 1
ATOM 674 N N . THR A 1 87 ? 4.827 6.945 -2.646 1.00 87.56 87 THR A N 1
ATOM 675 C CA . THR A 1 87 ? 3.995 7.985 -2.026 1.00 87.56 87 THR A CA 1
ATOM 676 C C . THR A 1 87 ? 3.163 8.710 -3.085 1.00 87.56 87 THR A C 1
ATOM 678 O O . THR A 1 87 ? 1.954 8.863 -2.927 1.00 87.56 87 THR A O 1
ATOM 681 N N . GLU A 1 88 ? 3.786 9.108 -4.196 1.00 89.56 88 GLU A N 1
ATOM 682 C CA . GLU A 1 88 ? 3.097 9.749 -5.319 1.00 89.56 88 GLU A CA 1
ATOM 683 C C . GLU A 1 88 ? 2.097 8.797 -5.986 1.00 89.56 88 GLU A C 1
ATOM 685 O O . GLU A 1 88 ? 0.975 9.186 -6.315 1.00 89.56 88 GLU A O 1
ATOM 690 N N . TYR A 1 89 ? 2.468 7.523 -6.122 1.00 89.06 89 TYR A N 1
ATOM 691 C CA . TYR A 1 89 ? 1.560 6.501 -6.609 1.00 89.06 89 TYR A CA 1
ATOM 692 C C . TYR A 1 89 ? 0.396 6.285 -5.631 1.00 89.06 89 TYR A C 1
ATOM 694 O O . TYR A 1 89 ? -0.756 6.341 -6.023 1.00 89.06 89 TYR A O 1
ATOM 702 N N . LEU A 1 90 ? 0.600 6.060 -4.346 1.00 86.88 90 LEU A N 1
ATOM 703 C CA . LEU A 1 90 ? -0.533 5.809 -3.448 1.00 86.88 90 LEU A CA 1
ATOM 704 C C . LEU A 1 90 ? -1.431 7.049 -3.327 1.00 86.88 90 LEU A C 1
ATOM 706 O O . LEU A 1 90 ? -2.653 6.912 -3.314 1.00 86.88 90 LEU A O 1
ATOM 710 N N . GLY A 1 91 ? -0.845 8.245 -3.364 1.00 84.06 91 GLY A N 1
ATOM 711 C CA . GLY A 1 91 ? -1.560 9.495 -3.146 1.00 84.06 91 GLY A CA 1
ATOM 712 C C . GLY A 1 91 ? -1.858 9.710 -1.664 1.00 84.06 91 GLY A C 1
ATOM 713 O O . GLY A 1 91 ? -1.853 8.775 -0.864 1.00 84.06 91 GLY A O 1
ATOM 714 N N . MET A 1 92 ? -2.101 10.964 -1.283 1.00 79.50 92 MET A N 1
ATOM 715 C CA . MET A 1 92 ? -2.144 11.344 0.130 1.00 79.50 92 MET A CA 1
ATOM 716 C C . MET A 1 92 ? -3.287 10.670 0.894 1.00 79.50 92 MET A C 1
ATOM 718 O O . MET A 1 92 ? -3.069 10.232 2.015 1.00 79.50 92 MET A O 1
ATOM 722 N N . ASP A 1 93 ? -4.452 10.483 0.273 1.00 78.88 93 ASP A N 1
ATOM 723 C CA . ASP A 1 93 ? -5.602 9.853 0.933 1.00 78.88 93 ASP A CA 1
ATOM 724 C C . ASP A 1 93 ? -5.323 8.391 1.312 1.00 78.88 93 ASP A C 1
ATOM 726 O O . ASP A 1 93 ? -5.642 7.964 2.418 1.00 78.88 93 ASP A O 1
ATOM 730 N N . ASN A 1 94 ? -4.665 7.629 0.428 1.00 81.31 94 ASN A N 1
ATOM 731 C CA . ASN A 1 94 ? -4.267 6.250 0.727 1.00 81.31 94 ASN A CA 1
ATOM 732 C C . ASN A 1 94 ? -3.061 6.203 1.663 1.00 81.31 94 ASN A C 1
ATOM 734 O O . ASN A 1 94 ? -2.949 5.285 2.472 1.00 81.31 94 ASN A O 1
ATOM 738 N N . MET A 1 95 ? -2.165 7.192 1.569 1.00 78.94 95 MET A N 1
ATOM 739 C CA . MET A 1 95 ? -1.071 7.320 2.524 1.00 78.94 95 MET A CA 1
ATOM 740 C C . MET A 1 95 ? -1.599 7.633 3.937 1.00 78.94 95 MET A C 1
ATOM 742 O O . MET A 1 95 ? -0.956 7.291 4.923 1.00 78.94 95 MET A O 1
ATOM 746 N N . LEU A 1 96 ? -2.773 8.260 4.045 1.00 74.25 96 LEU A N 1
ATOM 747 C CA . LEU A 1 96 ? -3.397 8.626 5.314 1.00 74.25 96 LEU A CA 1
ATOM 748 C C . LEU A 1 96 ? -4.527 7.683 5.765 1.00 74.25 96 LEU A C 1
ATOM 750 O O . LEU A 1 96 ? -5.233 7.964 6.737 1.00 74.25 96 LEU A O 1
ATOM 754 N N . ALA A 1 97 ? -4.724 6.576 5.049 1.00 75.50 97 ALA A N 1
ATOM 755 C CA . ALA A 1 97 ? -5.836 5.665 5.278 1.00 75.50 97 ALA A CA 1
ATOM 756 C C . ALA A 1 97 ? -5.705 4.905 6.601 1.00 75.50 97 ALA A C 1
ATOM 758 O O . ALA A 1 97 ? -4.617 4.500 6.988 1.00 75.50 97 ALA A O 1
ATOM 759 N N . LEU A 1 98 ? -6.822 4.629 7.267 1.00 76.38 98 LEU A N 1
ATOM 760 C CA . LEU A 1 98 ? -6.868 3.738 8.422 1.00 76.38 98 LEU A CA 1
ATOM 761 C C . LEU A 1 98 ? -6.860 2.279 7.963 1.00 76.38 98 LEU A C 1
ATOM 763 O O . LEU A 1 98 ? -7.396 1.957 6.905 1.00 76.38 98 LEU A O 1
ATOM 767 N N . VAL A 1 99 ? -6.299 1.382 8.772 1.00 75.69 99 VAL A N 1
ATOM 768 C CA . VAL A 1 99 ? -6.359 -0.065 8.519 1.00 75.69 99 VAL A CA 1
ATOM 769 C C . VAL A 1 99 ? -6.981 -0.757 9.725 1.00 75.69 99 VAL A C 1
ATOM 771 O O . VAL A 1 99 ? -6.406 -0.756 10.812 1.00 75.69 99 VAL A O 1
ATOM 774 N N . CYS A 1 100 ? -8.144 -1.368 9.524 1.00 77.88 100 CYS A N 1
ATOM 775 C CA . CYS A 1 100 ? -8.831 -2.193 10.509 1.00 77.88 100 CYS A CA 1
ATOM 776 C C . CYS A 1 100 ? -8.695 -3.667 10.138 1.00 77.88 100 CYS A C 1
ATOM 778 O O . CYS A 1 100 ? -8.784 -4.032 8.968 1.00 77.88 100 CYS A O 1
ATOM 780 N N . LYS A 1 101 ? -8.523 -4.534 11.139 1.00 77.81 101 LYS A N 1
ATOM 781 C CA . LYS A 1 101 ? -8.536 -5.986 10.912 1.00 77.81 101 LYS A CA 1
ATOM 782 C C . LYS A 1 101 ? -9.930 -6.465 10.502 1.00 77.81 101 LYS A C 1
ATOM 784 O O . LYS A 1 101 ? -10.037 -7.213 9.536 1.00 77.81 101 LYS A O 1
ATOM 789 N N . THR A 1 102 ? -10.960 -5.976 11.196 1.00 77.06 102 THR A N 1
ATOM 790 C CA . THR A 1 102 ? -12.351 -6.419 11.048 1.00 77.06 102 THR A CA 1
ATOM 791 C C . THR A 1 102 ? -13.306 -5.291 10.659 1.00 77.06 102 THR A C 1
ATOM 793 O O . THR A 1 102 ? -12.993 -4.107 10.826 1.00 77.06 102 THR A O 1
ATOM 796 N N . TYR A 1 103 ? -14.487 -5.645 10.152 1.00 80.75 103 TYR A N 1
ATOM 797 C CA . TYR A 1 103 ? -15.572 -4.732 9.803 1.00 80.75 103 TYR A CA 1
ATOM 798 C C . TYR A 1 103 ? -16.230 -4.149 11.052 1.00 80.75 103 TYR A C 1
ATOM 800 O O . TYR A 1 103 ? -16.637 -2.990 11.051 1.00 80.75 103 TYR A O 1
ATOM 808 N N . ASP A 1 104 ? -16.253 -4.897 12.156 1.00 81.38 104 ASP A N 1
ATOM 809 C CA . ASP A 1 104 ? -16.622 -4.349 13.463 1.00 81.38 104 ASP A CA 1
ATOM 810 C C . ASP A 1 104 ? -15.678 -3.219 13.886 1.00 81.38 104 ASP A C 1
ATOM 812 O O . ASP A 1 104 ? -16.136 -2.193 14.386 1.00 81.38 104 ASP A O 1
ATOM 816 N N . GLY A 1 105 ? -14.380 -3.347 13.584 1.00 78.88 105 GLY A N 1
ATOM 817 C CA . GLY A 1 105 ? -13.420 -2.256 13.730 1.00 78.88 105 GLY A CA 1
ATOM 818 C C . GLY A 1 105 ? -13.811 -1.020 12.917 1.00 78.88 105 GLY A C 1
ATOM 819 O O . GLY A 1 105 ? -13.763 0.085 13.448 1.00 78.88 105 GLY A O 1
ATOM 820 N N . VAL A 1 106 ? -14.271 -1.198 11.672 1.00 79.50 106 VAL A N 1
ATOM 821 C CA . VAL A 1 106 ? -14.749 -0.093 10.818 1.00 79.50 106 VAL A CA 1
ATOM 822 C C . VAL A 1 106 ? -15.991 0.573 11.411 1.00 79.50 106 VAL A C 1
ATOM 824 O O . VAL A 1 106 ? -16.011 1.792 11.559 1.00 79.50 106 VAL A O 1
ATOM 827 N N . LYS A 1 107 ? -16.999 -0.209 11.819 1.00 82.94 107 LYS A N 1
ATOM 828 C CA . LYS A 1 107 ? -18.211 0.310 12.484 1.00 82.94 107 LYS A CA 1
ATOM 829 C C . LYS A 1 107 ? -17.899 1.026 13.801 1.00 82.94 107 LYS A C 1
ATOM 831 O O . LYS A 1 107 ? -18.633 1.918 14.212 1.00 82.94 107 LYS A O 1
ATOM 836 N N . GLY A 1 108 ? -16.821 0.636 14.480 1.00 80.06 108 GLY A N 1
ATOM 837 C CA . GLY A 1 108 ? -16.344 1.306 15.687 1.00 80.06 108 GLY A CA 1
ATOM 838 C C . GLY A 1 108 ? -15.778 2.708 15.434 1.00 80.06 108 GLY A C 1
ATOM 839 O O . GLY A 1 108 ? -15.759 3.523 16.357 1.00 80.06 108 GLY A O 1
ATOM 840 N N . LEU A 1 109 ? -15.334 3.011 14.207 1.00 79.44 109 LEU A N 1
ATOM 841 C CA . LEU A 1 109 ? -14.744 4.308 13.865 1.00 79.44 109 LEU A CA 1
ATOM 842 C C . LEU A 1 109 ? -15.788 5.407 13.697 1.00 79.44 109 LEU A C 1
ATOM 844 O O . LEU A 1 109 ? -15.532 6.538 14.105 1.00 79.44 109 LEU A O 1
ATOM 848 N N . GLU A 1 110 ? -16.939 5.096 13.111 1.00 82.00 110 GLU A N 1
ATOM 849 C CA . GLU A 1 110 ? -17.982 6.076 12.825 1.00 82.00 110 GLU A CA 1
ATOM 850 C C . GLU A 1 110 ? -19.361 5.475 13.073 1.00 82.00 110 GLU A C 1
ATOM 852 O O . GLU A 1 110 ? -19.680 4.388 12.590 1.00 82.00 110 GLU A O 1
ATOM 857 N N . LYS A 1 111 ? -20.174 6.198 13.843 1.00 86.00 111 LYS A N 1
ATOM 858 C CA . LYS A 1 111 ? -21.564 5.845 14.113 1.00 86.00 111 LYS A CA 1
ATOM 859 C C . LYS A 1 111 ? -22.480 6.897 13.519 1.00 86.00 111 LYS A C 1
ATOM 861 O O . LYS A 1 111 ? -22.124 8.070 13.425 1.00 86.00 111 LYS A O 1
ATOM 866 N N . TYR A 1 112 ? -23.671 6.442 13.184 1.00 88.31 112 TYR A N 1
ATOM 867 C CA . TYR A 1 112 ? -24.746 7.252 12.648 1.00 88.31 112 TYR A CA 1
ATOM 868 C C . TYR A 1 112 ? -25.902 7.212 13.645 1.00 88.31 112 TYR A C 1
ATOM 870 O O . TYR A 1 112 ? -26.152 6.175 14.273 1.00 88.31 112 TYR A O 1
ATOM 878 N N . ASP A 1 113 ? -26.557 8.349 13.848 1.00 88.25 113 ASP A N 1
ATOM 879 C CA . ASP A 1 113 ? -27.769 8.426 14.650 1.00 88.25 113 ASP A CA 1
ATOM 880 C C . ASP A 1 113 ? -28.994 7.914 13.867 1.00 88.25 113 ASP A C 1
ATOM 882 O O . ASP A 1 113 ? -28.883 7.309 12.800 1.00 88.25 113 ASP A O 1
ATOM 886 N N . LYS A 1 114 ? -30.191 8.101 14.430 1.00 92.19 114 LYS A N 1
ATOM 887 C CA . LYS A 1 114 ? -31.439 7.622 13.816 1.00 92.19 114 LYS A CA 1
ATOM 888 C C . LYS A 1 114 ? -31.797 8.353 12.520 1.00 92.19 114 LYS A C 1
ATOM 890 O O . LYS A 1 114 ? -32.577 7.807 11.744 1.00 92.19 114 LYS A O 1
ATOM 895 N N . ASP A 1 115 ? -31.242 9.541 12.308 1.00 94.50 115 ASP A N 1
ATOM 896 C CA . ASP A 1 115 ? -31.474 10.378 11.134 1.00 94.50 115 ASP A CA 1
ATOM 897 C C . ASP A 1 115 ? -30.344 10.217 10.096 1.00 94.50 115 ASP A C 1
ATOM 899 O O . ASP A 1 115 ? -30.252 11.004 9.155 1.00 94.50 115 ASP A O 1
ATOM 903 N N . ASP A 1 116 ? -29.493 9.190 10.255 1.00 91.31 116 ASP A N 1
ATOM 904 C CA . ASP A 1 116 ? -28.311 8.918 9.425 1.00 91.31 116 ASP A CA 1
ATOM 905 C C . ASP A 1 116 ? -27.287 10.071 9.443 1.00 91.31 116 ASP A C 1
ATOM 907 O O . ASP A 1 116 ? -26.530 10.299 8.496 1.00 91.31 116 ASP A O 1
ATOM 911 N N . ILE A 1 117 ? -27.244 10.823 10.548 1.00 92.94 117 ILE A N 1
ATOM 912 C CA . ILE A 1 117 ? -26.259 11.878 10.777 1.00 92.94 117 ILE A CA 1
ATOM 913 C C . ILE A 1 117 ? -25.102 11.301 11.590 1.00 92.94 117 ILE A C 1
ATOM 915 O O . ILE A 1 117 ? -25.294 10.578 12.567 1.00 92.94 117 ILE A O 1
ATOM 919 N N . ILE A 1 118 ? -23.875 11.650 11.197 1.00 89.88 118 ILE A N 1
ATOM 920 C CA . ILE A 1 118 ? -22.662 11.238 11.908 1.00 89.88 118 ILE A CA 1
ATOM 921 C C . ILE A 1 118 ? -22.724 11.712 13.366 1.00 89.88 118 ILE A C 1
ATOM 923 O O . ILE A 1 118 ? -22.755 12.917 13.648 1.00 89.88 118 ILE A O 1
ATOM 927 N N . ASP A 1 119 ? -22.648 10.761 14.294 1.00 89.50 119 ASP A N 1
ATOM 928 C CA . ASP A 1 119 ? -22.546 11.034 15.720 1.00 89.50 119 ASP A CA 1
ATOM 929 C C . ASP A 1 119 ? -21.134 11.530 16.062 1.00 89.50 119 ASP A C 1
ATOM 931 O O . ASP A 1 119 ? -20.174 10.771 16.223 1.00 89.50 119 ASP A O 1
ATOM 935 N N . LYS A 1 120 ? -21.017 12.848 16.233 1.00 87.62 120 LYS A N 1
ATOM 936 C CA . LYS A 1 120 ? -19.752 13.524 16.555 1.00 87.62 120 LYS A CA 1
ATOM 937 C C . LYS A 1 120 ? -19.256 13.279 17.986 1.00 87.62 120 LYS A C 1
ATOM 939 O O . LYS A 1 120 ? -18.231 13.845 18.370 1.00 87.62 120 LYS A O 1
ATOM 944 N N . THR A 1 121 ? -19.983 12.511 18.795 1.00 84.19 121 THR A N 1
ATOM 945 C CA . THR A 1 121 ? -19.632 12.214 20.191 1.00 84.19 121 THR A CA 1
ATOM 946 C C . THR A 1 121 ? -19.039 10.823 20.388 1.00 84.19 121 THR A C 1
ATOM 948 O O . THR A 1 121 ? -18.492 10.551 21.456 1.00 84.19 121 THR A O 1
ATOM 951 N N . SER A 1 122 ? -19.060 9.968 19.363 1.00 80.50 122 SER A N 1
ATOM 952 C CA . SER A 1 122 ? -18.552 8.598 19.433 1.00 80.50 122 SER A CA 1
ATOM 953 C C . SER A 1 122 ? -17.461 8.311 18.395 1.00 80.50 122 SER A C 1
ATOM 955 O O . SER A 1 122 ? -17.094 9.169 17.587 1.00 80.50 122 SER A O 1
ATOM 957 N N . GLY A 1 123 ? -16.874 7.112 18.477 1.00 79.94 123 GLY A N 1
ATOM 958 C CA . GLY A 1 123 ? -15.843 6.641 17.551 1.00 79.94 123 GLY A CA 1
ATOM 959 C C . GLY A 1 123 ? -14.639 7.580 17.457 1.00 79.94 123 GLY A C 1
ATOM 960 O O . GLY A 1 123 ? -14.188 8.155 18.452 1.00 79.94 123 GLY A O 1
ATOM 961 N N . ILE A 1 124 ? -14.120 7.758 16.241 1.00 77.12 124 ILE A N 1
ATOM 962 C CA . ILE A 1 124 ? -12.964 8.620 15.970 1.00 77.12 124 ILE A CA 1
ATOM 963 C C . ILE A 1 124 ? -13.277 10.110 16.175 1.00 77.12 124 ILE A C 1
ATOM 965 O O . ILE A 1 124 ? -12.373 10.882 16.497 1.00 77.12 124 ILE A O 1
ATOM 969 N N . HIS A 1 125 ? -14.543 10.513 16.028 1.00 79.50 125 HIS A N 1
ATOM 970 C CA . HIS A 1 125 ? -14.990 11.902 16.166 1.00 79.50 125 HIS A CA 1
ATOM 971 C C . HIS A 1 125 ? -15.021 12.344 17.626 1.00 79.50 125 HIS A C 1
ATOM 973 O O . HIS A 1 125 ? -14.378 13.334 17.989 1.00 79.50 125 HIS A O 1
ATOM 979 N N . GLY A 1 126 ? -15.704 11.573 18.477 1.00 78.69 126 GLY A N 1
ATOM 980 C CA . GLY A 1 126 ? -15.743 11.809 19.920 1.00 78.69 126 GLY A CA 1
ATOM 981 C C . GLY A 1 126 ? -14.350 11.768 20.534 1.00 78.69 126 GLY A C 1
ATOM 982 O O . GLY A 1 126 ? -13.983 12.618 21.347 1.00 78.69 126 GLY A O 1
ATOM 983 N N . LEU A 1 127 ? -13.534 10.832 20.056 1.00 71.50 127 LEU A N 1
ATOM 984 C CA . LEU A 1 127 ? -12.155 10.721 20.475 1.00 71.50 127 LEU A CA 1
ATOM 985 C C . LEU A 1 127 ? -11.286 11.906 20.029 1.00 71.50 127 LEU A C 1
ATOM 987 O O . LEU A 1 127 ? -10.525 12.463 20.818 1.00 71.50 127 LEU A O 1
ATOM 991 N N . GLY A 1 128 ? -11.374 12.307 18.761 1.00 71.31 128 GLY A N 1
ATOM 992 C CA . GLY A 1 128 ? -10.659 13.487 18.286 1.00 71.31 128 GLY A CA 1
ATOM 993 C C . GLY A 1 128 ? -10.984 14.697 19.164 1.00 71.31 128 GLY A C 1
ATOM 994 O O . GLY A 1 128 ? -10.087 15.405 19.633 1.00 71.31 128 GLY A O 1
ATOM 995 N N . ARG A 1 129 ? -12.268 14.876 19.485 1.00 74.56 129 ARG A N 1
ATOM 996 C CA . ARG A 1 129 ? -12.735 15.955 20.351 1.00 74.56 129 ARG A CA 1
ATOM 997 C C . ARG A 1 129 ? -12.118 15.911 21.751 1.00 74.56 129 ARG A C 1
ATOM 999 O O . ARG A 1 129 ? -11.772 16.973 22.264 1.00 74.56 129 ARG A O 1
ATOM 1006 N N . SER A 1 130 ? -11.929 14.732 22.350 1.00 73.12 130 SER A N 1
ATOM 1007 C CA . SER A 1 130 ? -11.350 14.615 23.699 1.00 73.12 130 SER A CA 1
ATOM 1008 C C . SER A 1 130 ? -9.885 15.056 23.779 1.00 73.12 130 SER A C 1
ATOM 1010 O O . SER A 1 130 ? -9.401 15.356 24.865 1.00 73.12 130 SER A O 1
ATOM 1012 N N . VAL A 1 131 ? -9.179 15.109 22.645 1.00 69.00 131 VAL A N 1
ATOM 1013 C CA . VAL A 1 131 ? -7.798 15.617 22.544 1.00 69.00 131 VAL A CA 1
ATOM 1014 C C . VAL A 1 131 ? -7.710 16.966 21.818 1.00 69.00 131 VAL A C 1
ATOM 1016 O O . VAL A 1 131 ? -6.629 17.379 21.403 1.00 69.00 131 VAL A O 1
ATOM 1019 N N . GLY A 1 132 ? -8.844 17.642 21.607 1.00 71.81 132 GLY A N 1
ATOM 1020 C CA . GLY A 1 132 ? -8.901 18.936 20.922 1.00 71.81 132 GLY A CA 1
ATOM 1021 C C . GLY A 1 132 ? -8.605 18.888 19.417 1.00 71.81 132 GLY A C 1
ATOM 1022 O O . GLY A 1 132 ? -8.306 19.924 18.828 1.00 71.81 132 GLY A O 1
ATOM 1023 N N . LYS A 1 133 ? -8.679 17.714 18.776 1.00 75.31 133 LYS A N 1
ATOM 1024 C CA . LYS A 1 133 ? -8.474 17.536 17.329 1.00 75.31 133 LYS A CA 1
ATOM 1025 C C . LYS A 1 133 ? -9.784 17.172 16.640 1.00 75.31 133 LYS A C 1
ATOM 1027 O O . LYS A 1 133 ? -10.343 16.112 16.880 1.00 75.31 133 LYS A O 1
ATOM 1032 N N . PHE A 1 134 ? -10.246 17.990 15.710 1.00 74.00 134 PHE A N 1
ATOM 1033 C CA . PHE A 1 134 ? -11.431 17.648 14.925 1.00 74.00 134 PHE A CA 1
ATOM 1034 C C . PHE A 1 134 ? -11.040 16.764 13.740 1.00 74.00 134 PHE A C 1
ATOM 1036 O O . PHE A 1 134 ? -10.063 17.044 13.045 1.00 74.00 134 PHE A O 1
ATOM 1043 N N . VAL A 1 135 ? -11.779 15.673 13.538 1.00 74.06 135 VAL A N 1
ATOM 1044 C CA . VAL A 1 135 ? -11.720 14.896 12.299 1.00 74.06 135 VAL A CA 1
ATOM 1045 C C . VAL A 1 135 ? -12.824 15.445 11.413 1.00 74.06 135 VAL A C 1
ATOM 1047 O O . VAL A 1 135 ? -13.999 15.292 11.725 1.00 74.06 135 VAL A O 1
ATOM 1050 N N . ASP A 1 136 ? -12.430 16.157 10.367 1.00 74.00 136 ASP A N 1
ATOM 1051 C CA . ASP A 1 136 ? -13.348 16.728 9.388 1.00 74.00 136 ASP A CA 1
ATOM 1052 C C . ASP A 1 136 ? -13.008 16.195 7.994 1.00 74.00 136 ASP A C 1
ATOM 1054 O O . ASP A 1 136 ? -11.854 15.864 7.704 1.00 74.00 136 ASP A O 1
ATOM 1058 N N . GLY A 1 137 ? -14.022 16.101 7.140 1.00 81.75 137 GLY A N 1
ATOM 1059 C CA . GLY A 1 137 ? -13.917 15.497 5.818 1.00 81.75 137 GLY A CA 1
ATOM 1060 C C . GLY A 1 137 ? -13.892 13.964 5.818 1.00 81.75 137 GLY A C 1
ATOM 1061 O O . GLY A 1 137 ? -14.073 13.291 6.831 1.00 81.75 137 GLY A O 1
ATOM 1062 N N . ARG A 1 138 ? -13.702 13.404 4.620 1.00 82.69 138 ARG A N 1
ATOM 1063 C CA . ARG A 1 138 ? -13.664 11.954 4.399 1.00 82.69 138 ARG A CA 1
ATOM 1064 C C . ARG A 1 138 ? -12.274 11.404 4.702 1.00 82.69 138 ARG A C 1
ATOM 1066 O O . ARG A 1 138 ? -11.276 12.005 4.317 1.00 82.69 138 ARG A O 1
ATOM 1073 N N . PHE A 1 139 ? -12.225 10.227 5.311 1.00 79.00 139 PHE A N 1
ATOM 1074 C CA . PHE A 1 139 ? -11.007 9.441 5.482 1.00 79.00 139 PHE A CA 1
ATOM 1075 C C . PHE A 1 139 ? -11.219 8.035 4.920 1.00 79.00 139 PHE A C 1
ATOM 1077 O O . PHE A 1 139 ? -12.337 7.522 4.892 1.00 79.00 139 PHE A O 1
ATOM 1084 N N . ILE A 1 140 ? -10.145 7.420 4.430 1.00 80.62 140 ILE A N 1
ATOM 1085 C CA . ILE A 1 140 ? -10.190 6.072 3.858 1.00 80.62 140 ILE A CA 1
ATOM 1086 C C . ILE A 1 140 ? -9.958 5.057 4.975 1.00 80.62 140 ILE A C 1
ATOM 1088 O O . ILE A 1 140 ? -9.094 5.266 5.823 1.00 80.62 140 ILE A O 1
ATOM 1092 N N . VAL A 1 141 ? -10.703 3.950 4.965 1.00 80.19 141 VAL A N 1
ATOM 1093 C CA . VAL A 1 141 ? -10.488 2.812 5.867 1.00 80.19 141 VAL A CA 1
ATOM 1094 C C . VAL A 1 141 ? -10.372 1.536 5.043 1.00 80.19 141 VAL A C 1
ATOM 1096 O O . VAL A 1 141 ? -11.302 1.159 4.334 1.00 80.19 141 VAL A O 1
ATOM 1099 N N . PHE A 1 142 ? -9.241 0.849 5.157 1.00 80.75 142 PHE A N 1
ATOM 1100 C CA . PHE A 1 142 ? -9.055 -0.499 4.640 1.00 80.75 142 PHE A CA 1
ATOM 1101 C C . PHE A 1 142 ? -9.415 -1.514 5.718 1.00 80.75 142 PHE A C 1
ATOM 1103 O O . PHE A 1 142 ? -8.897 -1.467 6.829 1.00 80.75 142 PHE A O 1
ATOM 1110 N N . CYS A 1 143 ? -10.291 -2.451 5.382 1.00 83.81 143 CYS A N 1
ATOM 1111 C CA . CYS A 1 143 ? -10.711 -3.521 6.274 1.00 83.81 143 CYS A CA 1
ATOM 1112 C C . CYS A 1 143 ? -10.099 -4.840 5.796 1.00 83.81 143 CYS A C 1
ATOM 1114 O O . CYS A 1 143 ? -10.503 -5.346 4.752 1.00 83.81 143 CYS A O 1
ATOM 1116 N N . LEU A 1 144 ? -9.112 -5.375 6.519 1.00 81.69 144 LEU A N 1
ATOM 1117 C CA . LEU A 1 144 ? -8.313 -6.516 6.063 1.00 81.69 144 LEU A CA 1
ATOM 1118 C C . LEU A 1 144 ? -9.151 -7.778 5.824 1.00 81.69 144 LEU A C 1
ATOM 1120 O O . LEU A 1 144 ? -8.861 -8.498 4.876 1.00 81.69 144 LEU A O 1
ATOM 1124 N N . GLU A 1 145 ? -10.189 -8.041 6.624 1.00 82.62 145 GLU A N 1
ATOM 1125 C CA . GLU A 1 145 ? -11.089 -9.185 6.390 1.00 82.62 145 GLU A CA 1
ATOM 1126 C C . GLU A 1 145 ? -11.942 -9.045 5.120 1.00 82.62 145 GLU A C 1
ATOM 1128 O O . GLU A 1 145 ? -12.308 -10.049 4.513 1.00 82.62 145 GLU A O 1
ATOM 1133 N N . ASN A 1 146 ? -12.225 -7.810 4.697 1.00 87.88 146 ASN A N 1
ATOM 1134 C CA . ASN A 1 146 ? -12.996 -7.526 3.487 1.00 87.88 146 ASN A CA 1
ATOM 1135 C C . ASN A 1 146 ? -12.101 -7.412 2.245 1.00 87.88 146 ASN A C 1
ATOM 1137 O O . ASN A 1 146 ? -12.600 -7.414 1.117 1.00 87.88 146 ASN A O 1
ATOM 1141 N N . LEU A 1 147 ? -10.783 -7.306 2.432 1.00 85.94 147 LEU A N 1
ATOM 1142 C CA . LEU A 1 147 ? -9.823 -7.395 1.344 1.00 85.94 147 LEU A CA 1
ATOM 1143 C C . LEU A 1 147 ? -9.617 -8.859 0.977 1.00 85.94 147 LEU A C 1
ATOM 1145 O O . LEU A 1 147 ? -9.420 -9.721 1.829 1.00 85.94 147 LEU A O 1
ATOM 1149 N N . ARG A 1 148 ? -9.628 -9.142 -0.325 1.00 86.19 148 ARG A N 1
ATOM 1150 C CA . ARG A 1 148 ? -9.313 -10.476 -0.826 1.00 86.19 148 ARG A CA 1
ATOM 1151 C C . ARG A 1 148 ? -7.799 -10.690 -0.741 1.00 86.19 148 ARG A C 1
ATOM 1153 O O . ARG A 1 148 ? -7.084 -10.000 -1.469 1.00 86.19 148 ARG A O 1
ATOM 1160 N N . PRO A 1 149 ? -7.305 -11.643 0.070 1.00 84.75 149 PRO A N 1
ATOM 1161 C CA . PRO A 1 149 ? -5.885 -11.948 0.098 1.00 84.75 149 PRO A CA 1
ATOM 1162 C C . PRO A 1 149 ? -5.432 -12.522 -1.247 1.00 84.75 149 PRO A C 1
ATOM 1164 O O . PRO A 1 149 ? -6.196 -13.210 -1.934 1.00 84.75 149 PRO A O 1
ATOM 1167 N N . PHE A 1 150 ? -4.179 -12.284 -1.613 1.00 81.31 150 PHE A N 1
ATOM 1168 C CA . PHE A 1 150 ? -3.576 -12.900 -2.781 1.00 81.31 150 PHE A CA 1
ATOM 1169 C C . PHE A 1 150 ? -3.462 -14.408 -2.610 1.00 81.31 150 PHE A C 1
ATOM 1171 O O . PHE A 1 150 ? -2.888 -14.906 -1.646 1.00 81.31 150 PHE A O 1
ATOM 1178 N N . SER A 1 151 ? -3.943 -15.131 -3.616 1.00 77.56 151 SER A N 1
ATOM 1179 C CA . SER A 1 151 ? -3.801 -16.582 -3.735 1.00 77.56 151 SER A CA 1
ATOM 1180 C C . SER A 1 151 ? -2.442 -16.950 -4.339 1.00 77.56 151 SER A C 1
ATOM 1182 O O . SER A 1 151 ? -2.376 -17.621 -5.364 1.00 77.56 151 SER A O 1
ATOM 1184 N N . SER A 1 152 ? -1.359 -16.439 -3.754 1.00 80.94 152 SER A N 1
ATOM 1185 C CA . SER A 1 152 ? 0.010 -16.733 -4.178 1.00 80.94 152 SER A CA 1
ATOM 1186 C C . SER A 1 152 ? 0.735 -17.481 -3.076 1.00 80.94 152 SER A C 1
ATOM 1188 O O . SER A 1 152 ? 0.698 -17.067 -1.917 1.00 80.94 152 SER A O 1
ATOM 1190 N N . ASP A 1 153 ? 1.476 -18.514 -3.464 1.00 88.44 153 ASP A N 1
ATOM 1191 C CA . ASP A 1 153 ? 2.426 -19.155 -2.567 1.00 88.44 153 ASP A CA 1
ATOM 1192 C C . ASP A 1 153 ? 3.514 -18.168 -2.137 1.00 88.44 153 ASP A C 1
ATOM 1194 O O . ASP A 1 153 ? 3.754 -17.130 -2.770 1.00 88.44 153 ASP A O 1
ATOM 1198 N N . VAL A 1 154 ? 4.179 -18.509 -1.039 1.00 90.88 154 VAL A N 1
ATOM 1199 C CA . VAL A 1 154 ? 5.268 -17.725 -0.461 1.00 90.88 154 VAL A CA 1
ATOM 1200 C C . VAL A 1 154 ? 6.595 -18.421 -0.672 1.00 90.88 154 VAL A C 1
ATOM 1202 O O . VAL A 1 154 ? 6.668 -19.648 -0.700 1.00 90.88 154 VAL A O 1
ATOM 1205 N N . ILE A 1 155 ? 7.656 -17.630 -0.805 1.00 91.50 155 ILE A N 1
ATOM 1206 C CA . ILE A 1 155 ? 9.015 -18.153 -0.898 1.00 91.50 155 ILE A CA 1
ATOM 1207 C C . ILE A 1 155 ? 9.336 -18.879 0.412 1.00 91.50 155 ILE A C 1
ATOM 1209 O O . ILE A 1 155 ? 9.216 -18.309 1.500 1.00 91.50 155 ILE A O 1
ATOM 1213 N N . ILE A 1 156 ? 9.715 -20.150 0.285 1.00 87.94 156 ILE A N 1
ATOM 1214 C CA . ILE A 1 156 ? 10.088 -21.012 1.407 1.00 87.94 156 ILE A CA 1
ATOM 1215 C C . ILE A 1 156 ? 11.339 -20.429 2.074 1.00 87.94 156 ILE A C 1
ATOM 1217 O O . ILE A 1 156 ? 12.248 -19.967 1.387 1.00 87.94 156 ILE A O 1
ATOM 1221 N N . ASP A 1 157 ? 11.348 -20.413 3.407 1.00 87.12 157 ASP A N 1
ATOM 1222 C CA . ASP A 1 157 ? 12.441 -19.908 4.248 1.00 87.12 157 ASP A CA 1
ATOM 1223 C C . ASP A 1 157 ? 12.836 -18.432 4.021 1.00 87.12 157 ASP A C 1
ATOM 1225 O O . ASP A 1 157 ? 13.863 -17.974 4.521 1.00 87.12 157 ASP A O 1
ATOM 1229 N N . ASP A 1 158 ? 12.008 -17.636 3.327 1.00 90.12 158 ASP A N 1
ATOM 1230 C CA . ASP A 1 158 ? 12.217 -16.189 3.225 1.00 90.12 158 ASP A CA 1
ATOM 1231 C C . ASP A 1 158 ? 11.714 -15.487 4.506 1.00 90.12 158 ASP A C 1
ATOM 1233 O O . ASP A 1 158 ? 10.512 -15.515 4.799 1.00 90.12 158 ASP A O 1
ATOM 1237 N N . PRO A 1 159 ? 12.584 -14.789 5.265 1.00 88.25 159 PRO A N 1
ATOM 1238 C CA . PRO A 1 159 ? 12.220 -14.168 6.543 1.00 88.25 159 PRO A CA 1
ATOM 1239 C C . PRO A 1 159 ? 11.270 -12.972 6.391 1.00 88.25 159 PRO A C 1
ATOM 1241 O O . PRO A 1 159 ? 10.722 -12.480 7.375 1.00 88.25 159 PRO A O 1
ATOM 1244 N N . GLN A 1 160 ? 11.090 -12.470 5.168 1.00 91.38 160 GLN A N 1
ATOM 1245 C CA . GLN A 1 160 ? 10.128 -11.424 4.830 1.00 91.38 160 GLN A CA 1
ATOM 1246 C C . GLN A 1 160 ? 8.847 -11.986 4.208 1.00 91.38 160 GLN A C 1
ATOM 1248 O O . GLN A 1 160 ? 7.933 -11.212 3.898 1.00 91.38 160 GLN A O 1
ATOM 1253 N N . ARG A 1 161 ? 8.763 -13.315 4.067 1.00 92.31 161 ARG A N 1
ATOM 1254 C CA . ARG A 1 161 ? 7.641 -14.063 3.511 1.00 92.31 161 ARG A CA 1
ATOM 1255 C C . ARG A 1 161 ? 7.176 -13.494 2.168 1.00 92.31 161 ARG A C 1
ATOM 1257 O O . ARG A 1 161 ? 5.991 -13.235 1.967 1.00 92.31 161 ARG A O 1
ATOM 1264 N N . LYS A 1 162 ? 8.126 -13.223 1.272 1.00 94.19 162 LYS A N 1
ATOM 1265 C CA . LYS A 1 162 ? 7.853 -12.708 -0.078 1.00 94.19 162 LYS A CA 1
ATOM 1266 C C . LYS A 1 162 ? 6.956 -13.654 -0.882 1.00 94.19 162 LYS A C 1
ATOM 1268 O O . LYS A 1 162 ? 6.984 -14.867 -0.693 1.00 94.19 162 LYS A O 1
ATOM 1273 N N . LEU A 1 163 ? 6.180 -13.084 -1.798 1.00 93.44 163 LEU A N 1
ATOM 1274 C CA . LEU A 1 163 ? 5.227 -13.793 -2.652 1.00 93.44 163 LEU A CA 1
ATOM 1275 C C . LEU A 1 163 ? 5.905 -14.366 -3.906 1.00 93.44 163 LEU A C 1
ATOM 1277 O O . LEU A 1 163 ? 6.730 -13.693 -4.533 1.00 93.44 163 LEU A O 1
ATOM 1281 N N . ILE A 1 164 ? 5.506 -15.568 -4.319 1.00 93.56 164 ILE A N 1
ATOM 1282 C CA . ILE A 1 164 ? 5.877 -16.184 -5.600 1.00 93.56 164 ILE A CA 1
ATOM 1283 C C . ILE A 1 164 ? 4.962 -15.637 -6.703 1.00 93.56 164 ILE A C 1
ATOM 1285 O O . ILE A 1 164 ? 3.964 -16.238 -7.086 1.00 93.56 164 ILE A O 1
ATOM 1289 N N . LEU A 1 165 ? 5.315 -14.468 -7.234 1.00 91.19 165 LEU A N 1
ATOM 1290 C CA . LEU A 1 165 ? 4.521 -13.788 -8.258 1.00 91.19 165 LEU A CA 1
ATOM 1291 C C . LEU A 1 165 ? 4.971 -14.152 -9.674 1.00 91.19 165 LEU A C 1
ATOM 1293 O O . LEU A 1 165 ? 6.167 -14.186 -9.982 1.00 91.19 165 LEU A O 1
ATOM 1297 N N . HIS A 1 166 ? 4.002 -14.349 -10.570 1.00 90.75 166 HIS A N 1
ATOM 1298 C CA . HIS A 1 166 ? 4.270 -14.554 -11.990 1.00 90.75 166 HIS A CA 1
ATOM 1299 C C . HIS A 1 166 ? 4.876 -13.294 -12.613 1.00 90.75 166 HIS A C 1
ATOM 1301 O O . HIS A 1 166 ? 4.184 -12.318 -12.903 1.00 90.75 166 HIS A O 1
ATOM 1307 N N . ARG A 1 167 ? 6.191 -13.328 -12.836 1.00 91.88 167 ARG A N 1
ATOM 1308 C CA . ARG A 1 167 ? 6.922 -12.246 -13.502 1.00 91.88 167 ARG A CA 1
ATOM 1309 C C . ARG A 1 167 ? 6.461 -12.106 -14.959 1.00 91.88 167 ARG A C 1
ATOM 1311 O O . ARG A 1 167 ? 6.241 -13.132 -15.610 1.00 91.88 167 ARG A O 1
ATOM 1318 N N . PRO A 1 168 ? 6.338 -10.876 -15.490 1.00 92.88 168 PRO A N 1
ATOM 1319 C CA . PRO A 1 168 ? 6.005 -10.674 -16.894 1.00 92.88 168 PRO A CA 1
ATOM 1320 C C . PRO A 1 168 ? 7.087 -11.307 -17.773 1.00 92.88 168 PRO A C 1
ATOM 1322 O O . PRO A 1 168 ? 8.273 -11.234 -17.448 1.00 92.88 168 PRO A O 1
ATOM 1325 N N . ARG A 1 169 ? 6.681 -11.941 -18.874 1.00 93.31 169 ARG A N 1
ATOM 1326 C CA . ARG A 1 169 ? 7.584 -12.587 -19.834 1.00 93.31 169 ARG A CA 1
ATOM 1327 C C . ARG A 1 169 ? 7.236 -12.149 -21.251 1.00 93.31 169 ARG A C 1
ATOM 1329 O O . ARG A 1 169 ? 6.062 -12.032 -21.594 1.00 93.31 169 ARG A O 1
ATOM 1336 N N . LEU A 1 170 ? 8.260 -11.923 -22.062 1.00 91.38 170 LEU A N 1
ATOM 1337 C CA . LEU A 1 170 ? 8.141 -11.751 -23.507 1.00 91.38 170 LEU A CA 1
ATOM 1338 C C . LEU A 1 170 ? 7.698 -13.073 -24.163 1.00 91.38 170 LEU A C 1
ATOM 1340 O O . LEU A 1 170 ? 7.855 -14.130 -23.550 1.00 91.38 170 LEU A O 1
ATOM 1344 N N . PRO A 1 171 ? 7.222 -13.060 -25.424 1.00 88.75 171 PRO A N 1
ATOM 1345 C CA . PRO A 1 171 ? 6.860 -14.286 -26.145 1.00 88.75 171 PRO A CA 1
ATOM 1346 C C . PRO A 1 171 ? 7.973 -15.347 -26.188 1.00 88.75 171 PRO A C 1
ATOM 1348 O O . PRO A 1 171 ? 7.683 -16.536 -26.204 1.00 88.75 171 PRO A O 1
ATOM 1351 N N . GLY A 1 172 ? 9.242 -14.925 -26.152 1.00 87.94 172 GLY A N 1
ATOM 1352 C CA . GLY A 1 172 ? 10.404 -15.819 -26.071 1.00 87.94 172 GLY A CA 1
ATOM 1353 C C . GLY A 1 172 ? 10.724 -16.358 -24.670 1.00 87.94 172 GLY A C 1
ATOM 1354 O O . GLY A 1 172 ? 11.744 -17.011 -24.505 1.00 87.94 172 GLY A O 1
ATOM 1355 N N . GLY A 1 173 ? 9.912 -16.064 -23.648 1.00 89.75 173 GLY A N 1
ATOM 1356 C CA . GLY A 1 173 ? 10.126 -16.507 -22.263 1.00 89.75 173 GLY A CA 1
ATOM 1357 C C . GLY A 1 173 ? 11.078 -15.630 -21.442 1.00 89.75 173 GLY A C 1
ATOM 1358 O O . GLY A 1 173 ? 11.166 -15.790 -20.223 1.00 89.75 173 GLY A O 1
ATOM 1359 N N . GLU A 1 174 ? 11.750 -14.665 -22.068 1.00 92.50 174 GLU A N 1
ATOM 1360 C CA . GLU A 1 174 ? 12.649 -13.731 -21.388 1.00 92.50 174 GLU A CA 1
ATOM 1361 C C . GLU A 1 174 ? 11.900 -12.687 -20.556 1.00 92.50 174 GLU A C 1
ATOM 1363 O O . GLU A 1 174 ? 10.756 -12.331 -20.847 1.00 92.50 174 GLU A O 1
ATOM 1368 N N . SER A 1 175 ? 12.544 -12.175 -19.505 1.00 91.56 175 SER A N 1
ATOM 1369 C CA . SER A 1 175 ? 11.978 -11.061 -18.729 1.00 91.56 175 SER A CA 1
ATOM 1370 C C . SER A 1 175 ? 12.031 -9.767 -19.554 1.00 91.56 175 SER A C 1
ATOM 1372 O O . SER A 1 175 ? 13.048 -9.518 -20.208 1.00 91.56 175 SER A O 1
ATOM 1374 N N . PRO A 1 176 ? 10.984 -8.921 -19.539 1.00 94.50 176 PRO A N 1
ATOM 1375 C CA . PRO A 1 176 ? 11.006 -7.673 -20.280 1.00 94.50 176 PRO A CA 1
ATOM 1376 C C . PRO A 1 176 ? 12.140 -6.766 -19.780 1.00 94.50 176 PRO A C 1
ATOM 1378 O O . PRO A 1 176 ? 12.366 -6.669 -18.566 1.00 94.50 176 PRO A O 1
ATOM 1381 N N . PRO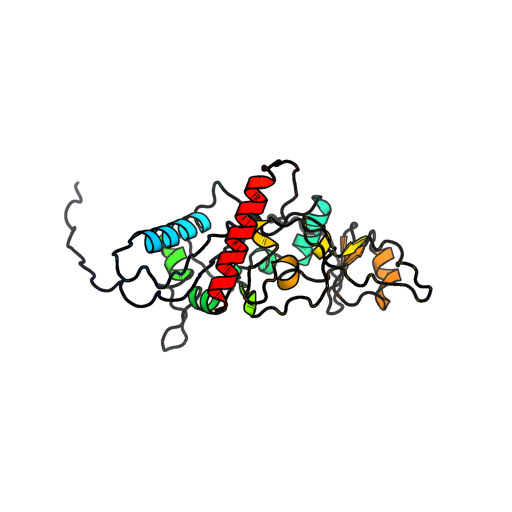 A 1 177 ? 12.858 -6.081 -20.691 1.00 94.62 177 PRO A N 1
ATOM 1382 C CA . PRO A 1 177 ? 13.967 -5.220 -20.322 1.00 94.62 177 PRO A CA 1
ATOM 1383 C C . PRO A 1 177 ? 13.566 -4.194 -19.268 1.00 94.62 177 PRO A C 1
ATOM 1385 O O . PRO A 1 177 ? 12.609 -3.441 -19.438 1.00 94.62 177 PRO A O 1
ATOM 1388 N N . GLY A 1 178 ? 14.338 -4.138 -18.186 1.00 96.00 178 GLY A N 1
ATOM 1389 C CA . GLY A 1 178 ? 14.164 -3.152 -17.128 1.00 96.00 178 GLY A CA 1
ATOM 1390 C C . GLY A 1 178 ? 13.083 -3.474 -16.098 1.00 96.00 178 GLY A C 1
ATOM 1391 O O . GLY A 1 178 ? 12.940 -2.661 -15.191 1.00 96.00 178 GLY A O 1
ATOM 1392 N N . PHE A 1 179 ? 12.369 -4.603 -16.179 1.00 96.88 179 PHE A N 1
ATOM 1393 C CA . PHE A 1 179 ? 11.574 -5.093 -15.046 1.00 96.88 179 PHE A CA 1
ATOM 1394 C C . PHE A 1 179 ? 12.499 -5.422 -13.868 1.00 96.88 179 PHE A C 1
ATOM 1396 O O . PHE A 1 179 ? 13.521 -6.085 -14.048 1.00 96.88 179 PHE A O 1
ATOM 1403 N N . LEU A 1 180 ? 12.151 -4.945 -12.673 1.00 95.56 180 LEU A N 1
ATOM 1404 C CA . LEU A 1 180 ? 12.954 -5.136 -11.466 1.00 95.56 180 LEU A CA 1
ATOM 1405 C C . LEU A 1 180 ? 12.311 -6.178 -10.550 1.00 95.56 180 LEU A C 1
ATOM 1407 O O . LEU A 1 180 ? 12.868 -7.253 -10.342 1.00 95.56 180 LEU A O 1
ATOM 1411 N N . ASP A 1 181 ? 11.132 -5.866 -10.020 1.00 95.12 181 ASP A N 1
ATOM 1412 C CA . ASP A 1 181 ? 10.312 -6.774 -9.218 1.00 95.12 181 ASP A CA 1
ATOM 1413 C C . ASP A 1 181 ? 8.920 -6.154 -9.016 1.00 95.12 181 ASP A C 1
ATOM 1415 O O . ASP A 1 181 ? 8.613 -5.072 -9.529 1.00 95.12 181 ASP A O 1
ATOM 1419 N N . PHE A 1 182 ? 8.088 -6.815 -8.223 1.00 93.56 182 PHE A N 1
ATOM 1420 C CA . PHE A 1 182 ? 6.859 -6.250 -7.689 1.00 93.56 182 PHE A CA 1
ATOM 1421 C C . PHE A 1 182 ? 7.123 -5.490 -6.385 1.00 93.56 182 PHE A C 1
ATOM 1423 O O . PHE A 1 182 ? 7.830 -5.972 -5.498 1.00 93.56 182 PHE A O 1
ATOM 1430 N N . VAL A 1 183 ? 6.482 -4.332 -6.225 1.00 92.12 183 VAL A N 1
ATOM 1431 C CA . VAL A 1 183 ? 6.564 -3.485 -5.025 1.00 92.12 183 VAL A CA 1
ATOM 1432 C C . VAL A 1 183 ? 6.219 -4.270 -3.769 1.00 92.12 183 VAL A C 1
ATOM 1434 O O . VAL A 1 183 ? 6.916 -4.144 -2.765 1.00 92.12 183 VAL A O 1
ATOM 1437 N N . VAL A 1 184 ? 5.196 -5.128 -3.833 1.00 90.88 184 VAL A N 1
ATOM 1438 C CA . VAL A 1 184 ? 4.805 -5.972 -2.702 1.00 90.88 184 VAL A CA 1
ATOM 1439 C C . VAL A 1 184 ? 5.947 -6.843 -2.191 1.00 90.88 184 VAL A C 1
ATOM 1441 O O . VAL A 1 184 ? 5.923 -7.142 -1.015 1.00 90.88 184 VAL A O 1
ATOM 1444 N N . ASN A 1 185 ? 6.968 -7.192 -2.984 1.00 93.75 185 ASN A N 1
ATOM 1445 C CA . ASN A 1 185 ? 8.165 -7.922 -2.531 1.00 93.75 185 ASN A CA 1
ATOM 1446 C C . ASN A 1 185 ? 9.365 -7.016 -2.200 1.00 93.75 185 ASN A C 1
ATOM 1448 O O . ASN A 1 185 ? 10.350 -7.485 -1.627 1.00 93.75 185 ASN A O 1
ATOM 1452 N N . MET A 1 186 ? 9.287 -5.726 -2.535 1.00 92.50 186 MET A N 1
ATOM 1453 C CA . MET A 1 186 ? 10.288 -4.707 -2.194 1.00 92.50 186 MET A CA 1
ATOM 1454 C C . MET A 1 186 ? 9.999 -4.000 -0.863 1.00 92.50 186 MET A C 1
ATOM 1456 O O . MET A 1 186 ? 10.864 -3.295 -0.343 1.00 92.50 186 MET A O 1
ATOM 1460 N N . ILE A 1 187 ? 8.794 -4.171 -0.313 1.00 89.94 187 ILE A N 1
ATOM 1461 C CA . ILE A 1 187 ? 8.413 -3.623 0.989 1.00 89.94 187 ILE A CA 1
ATOM 1462 C C . ILE A 1 187 ? 8.901 -4.553 2.100 1.00 89.94 187 ILE A C 1
ATOM 1464 O O . ILE A 1 187 ? 8.561 -5.738 2.144 1.00 89.94 187 ILE A O 1
ATOM 1468 N N . HIS A 1 188 ? 9.677 -4.000 3.018 1.00 89.94 188 HIS A N 1
ATOM 1469 C CA . HIS A 1 188 ? 10.043 -4.625 4.273 1.00 89.94 188 HIS A CA 1
ATOM 1470 C C . HIS A 1 188 ? 8.919 -4.427 5.292 1.00 89.94 188 HIS A C 1
ATOM 1472 O O . HIS A 1 188 ? 8.484 -3.300 5.525 1.00 89.94 188 HIS A O 1
ATOM 1478 N N . LEU A 1 189 ? 8.449 -5.512 5.896 1.00 86.19 189 LEU A N 1
ATOM 1479 C CA . LEU A 1 189 ? 7.406 -5.491 6.917 1.00 86.19 189 LEU A CA 1
ATOM 1480 C C . LEU A 1 189 ? 7.997 -5.906 8.259 1.00 86.19 189 LEU A C 1
ATOM 1482 O O . LEU A 1 189 ? 8.869 -6.778 8.321 1.00 86.19 189 LEU A O 1
ATOM 1486 N N . ASP A 1 190 ? 7.476 -5.305 9.326 1.00 81.12 190 ASP A N 1
ATOM 1487 C CA . ASP A 1 190 ? 7.715 -5.806 10.676 1.00 81.12 190 ASP A CA 1
ATOM 1488 C C . ASP A 1 190 ? 7.192 -7.247 10.784 1.00 81.12 190 ASP A C 1
ATOM 1490 O O . ASP A 1 190 ? 6.132 -7.576 10.239 1.00 81.12 190 ASP A O 1
ATOM 1494 N N . ARG A 1 191 ? 7.922 -8.103 11.505 1.00 80.31 191 ARG A N 1
ATOM 1495 C CA . ARG A 1 191 ? 7.553 -9.504 11.739 1.00 80.31 191 ARG A CA 1
ATOM 1496 C C . ARG A 1 191 ? 6.155 -9.636 12.336 1.00 80.31 191 ARG A C 1
ATOM 1498 O O . ARG A 1 191 ? 5.393 -10.510 11.918 1.00 80.31 191 ARG A O 1
ATOM 1505 N N . ALA A 1 192 ? 5.761 -8.700 13.203 1.00 78.75 192 ALA A N 1
ATOM 1506 C CA . ALA A 1 192 ? 4.421 -8.646 13.777 1.00 78.75 192 ALA A CA 1
ATOM 1507 C C . ALA A 1 192 ? 3.310 -8.543 12.713 1.00 78.75 192 ALA A C 1
ATOM 1509 O O . ALA A 1 192 ? 2.169 -8.907 12.994 1.00 78.75 192 ALA A O 1
ATOM 1510 N N . HIS A 1 193 ? 3.620 -8.109 11.489 1.00 83.88 193 HIS A N 1
ATOM 1511 C CA . HIS A 1 193 ? 2.672 -7.958 10.388 1.00 83.88 193 HIS A CA 1
ATOM 1512 C C . HIS A 1 193 ? 2.701 -9.092 9.344 1.00 83.88 193 HIS A C 1
ATOM 1514 O O . HIS A 1 193 ? 1.895 -9.071 8.411 1.00 83.88 193 HIS A O 1
ATOM 1520 N N . LEU A 1 194 ? 3.609 -10.069 9.457 1.00 85.94 194 LEU A N 1
ATOM 1521 C CA . LEU A 1 194 ? 3.846 -11.061 8.395 1.00 85.94 194 LEU A CA 1
ATOM 1522 C C . LEU A 1 194 ? 2.838 -12.215 8.353 1.00 85.94 194 LEU A C 1
ATOM 1524 O O . LEU A 1 194 ? 2.657 -12.814 7.295 1.00 85.94 194 LEU A O 1
ATOM 1528 N N . ARG A 1 195 ? 2.220 -12.570 9.484 1.00 87.06 195 ARG A N 1
ATOM 1529 C CA . ARG A 1 195 ? 1.319 -13.731 9.607 1.00 87.06 195 ARG A CA 1
ATOM 1530 C C . ARG A 1 195 ? 0.219 -13.489 10.629 1.00 87.06 195 ARG A C 1
ATOM 1532 O O . ARG A 1 195 ? 0.392 -12.653 11.518 1.00 87.06 195 ARG A O 1
ATOM 1539 N N . PHE A 1 196 ? -0.852 -14.276 10.546 1.00 84.62 196 PHE A N 1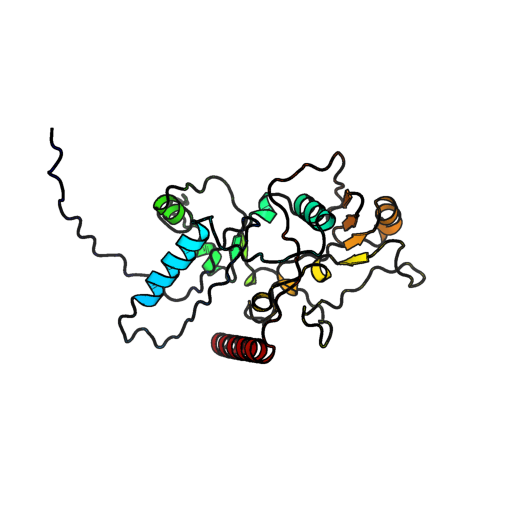
ATOM 1540 C CA . PHE A 1 196 ? -1.900 -14.378 11.567 1.00 84.62 196 PHE A CA 1
ATOM 1541 C C . PHE A 1 196 ? -2.509 -13.015 11.934 1.00 84.62 196 PHE A C 1
ATOM 1543 O O . PHE A 1 196 ? -2.652 -12.684 13.110 1.00 84.62 196 PHE A O 1
ATOM 1550 N N . LEU A 1 197 ? -2.772 -12.169 10.930 1.00 80.50 197 LEU A N 1
ATOM 1551 C CA . LEU A 1 197 ? -3.458 -10.889 11.143 1.00 80.50 197 LEU A CA 1
ATOM 1552 C C . LEU A 1 197 ? -4.962 -10.972 10.924 1.00 80.50 197 LEU A C 1
ATOM 1554 O O . LEU A 1 197 ? -5.693 -10.177 11.510 1.00 80.50 197 LEU A O 1
ATOM 1558 N N . ILE A 1 198 ? -5.397 -11.904 10.083 1.00 78.75 198 ILE A N 1
ATOM 1559 C CA . ILE A 1 198 ? -6.801 -12.154 9.775 1.00 78.75 198 ILE A CA 1
ATOM 1560 C C . ILE A 1 198 ? -7.122 -13.640 9.924 1.00 78.75 198 ILE A C 1
ATOM 1562 O O . ILE A 1 198 ? -6.218 -14.477 9.986 1.00 78.75 198 ILE A O 1
ATOM 1566 N N . ALA A 1 199 ? -8.413 -13.967 9.936 1.00 82.44 199 ALA A N 1
ATOM 1567 C CA . ALA A 1 199 ? -8.921 -15.323 10.128 1.00 82.44 199 ALA A CA 1
ATOM 1568 C C . ALA A 1 199 ? -8.287 -16.354 9.177 1.00 82.44 199 ALA A C 1
ATOM 1570 O O . ALA A 1 199 ? -7.975 -17.463 9.578 1.00 82.44 199 ALA A O 1
ATOM 1571 N N . SER A 1 200 ? -7.980 -15.981 7.934 1.00 82.56 200 SER A N 1
ATOM 1572 C CA . SER A 1 200 ? -7.322 -16.878 6.972 1.00 82.56 200 SER A CA 1
ATOM 1573 C C . SER A 1 200 ? -5.827 -17.131 7.241 1.00 82.56 200 SER A C 1
ATOM 1575 O O . SER A 1 200 ? -5.173 -17.812 6.459 1.00 82.56 200 SER A O 1
ATOM 1577 N N . GLY A 1 201 ? -5.262 -16.572 8.314 1.00 86.12 201 GLY A N 1
ATOM 1578 C CA . GLY A 1 201 ? -3.860 -16.739 8.707 1.00 86.12 201 GLY A CA 1
ATOM 1579 C C . GLY A 1 201 ? -2.871 -15.842 7.952 1.00 86.12 201 GLY A C 1
ATOM 1580 O O . GLY A 1 201 ? -1.683 -15.829 8.284 1.00 86.12 201 GLY A O 1
ATOM 1581 N N . HIS A 1 202 ? -3.342 -15.061 6.977 1.00 87.75 202 HIS A N 1
ATOM 1582 C CA . HIS A 1 202 ? -2.511 -14.165 6.168 1.00 87.75 202 HIS A CA 1
ATOM 1583 C C . HIS A 1 202 ? -2.021 -12.932 6.947 1.00 87.75 202 HIS A C 1
ATOM 1585 O O . HIS A 1 202 ? -2.621 -12.512 7.946 1.00 87.75 202 HIS A O 1
ATOM 1591 N N . GLY A 1 203 ? -0.905 -12.364 6.483 1.00 87.56 203 GLY A N 1
ATOM 1592 C CA . GLY A 1 203 ? -0.341 -11.093 6.940 1.00 87.56 203 GLY A CA 1
ATOM 1593 C C . GLY A 1 203 ? -0.693 -9.912 6.029 1.00 87.56 203 GLY A C 1
ATOM 1594 O O . GLY A 1 203 ? -1.555 -10.006 5.153 1.00 87.56 203 GLY A O 1
ATOM 1595 N N . LEU A 1 204 ? -0.018 -8.773 6.228 1.00 87.81 204 LEU A N 1
ATOM 1596 C CA . LEU A 1 204 ? -0.245 -7.570 5.413 1.00 87.81 204 LEU A CA 1
ATOM 1597 C C . LEU A 1 204 ? 0.224 -7.736 3.968 1.00 87.81 204 LEU A C 1
ATOM 1599 O O . LEU A 1 204 ? -0.362 -7.124 3.077 1.00 87.81 204 LEU A O 1
ATOM 1603 N N . ARG A 1 205 ? 1.270 -8.541 3.723 1.00 91.06 205 ARG A N 1
ATOM 1604 C CA . ARG A 1 205 ? 1.860 -8.686 2.383 1.00 91.06 205 ARG A CA 1
ATOM 1605 C C . ARG A 1 205 ? 0.843 -9.228 1.387 1.00 91.06 205 ARG A C 1
ATOM 1607 O O . ARG A 1 205 ? 0.767 -8.747 0.264 1.00 91.06 205 ARG A O 1
ATOM 1614 N N . GLU A 1 206 ? 0.055 -10.198 1.820 1.00 89.44 206 GLU A N 1
ATOM 1615 C CA . GLU A 1 206 ? -0.928 -10.877 0.983 1.00 89.44 206 GLU A CA 1
ATOM 1616 C C . GLU A 1 206 ? -2.252 -10.123 0.917 1.00 89.44 206 GLU A C 1
ATOM 1618 O O . GLU A 1 206 ? -3.028 -10.370 0.007 1.00 89.44 206 GLU A O 1
ATOM 1623 N N . THR A 1 207 ? -2.536 -9.240 1.875 1.00 85.81 207 THR A N 1
ATOM 1624 C CA . THR A 1 207 ? -3.873 -8.647 2.037 1.00 85.81 207 THR A CA 1
ATOM 1625 C C . THR A 1 207 ? -3.952 -7.194 1.592 1.00 85.81 207 THR A C 1
ATOM 1627 O O . THR A 1 207 ? -4.915 -6.816 0.932 1.00 85.81 207 THR A O 1
ATOM 1630 N N . LEU A 1 208 ? -2.966 -6.368 1.952 1.00 84.12 208 LEU A N 1
ATOM 1631 C CA . LEU A 1 208 ? -3.066 -4.911 1.836 1.00 84.12 208 LEU A CA 1
ATOM 1632 C C . LEU A 1 208 ? -2.356 -4.345 0.602 1.00 84.12 208 LEU A C 1
ATOM 1634 O O . LEU A 1 208 ? -2.798 -3.351 0.027 1.00 84.12 208 LEU A O 1
ATOM 1638 N N . PHE A 1 209 ? -1.223 -4.926 0.213 1.00 83.44 209 PHE A N 1
ATOM 1639 C CA . PHE A 1 209 ? -0.397 -4.372 -0.859 1.00 83.44 209 PHE A CA 1
ATOM 1640 C C . PHE A 1 209 ? -0.880 -4.817 -2.239 1.00 83.44 209 PHE A C 1
ATOM 1642 O O . PHE A 1 209 ? -1.550 -5.826 -2.372 1.00 83.44 209 PHE A O 1
ATOM 1649 N N . SER A 1 210 ? -0.544 -4.058 -3.284 1.00 78.88 210 SER A N 1
ATOM 1650 C CA . SER A 1 210 ? -0.925 -4.370 -4.671 1.00 78.88 210 SER A CA 1
ATOM 1651 C C . SER A 1 210 ? 0.224 -5.012 -5.461 1.00 78.88 210 SER A C 1
ATOM 1653 O O . SER A 1 210 ? 1.395 -4.829 -5.120 1.00 78.88 210 SER A O 1
ATOM 1655 N N . HIS A 1 211 ? -0.086 -5.688 -6.577 1.00 85.12 211 HIS A N 1
ATOM 1656 C CA . HIS A 1 211 ? 0.891 -6.213 -7.552 1.00 85.12 211 HIS A CA 1
ATOM 1657 C C . HIS A 1 211 ? 1.537 -5.123 -8.432 1.00 85.12 211 HIS A C 1
ATOM 1659 O O . HIS A 1 211 ? 1.817 -5.325 -9.613 1.00 85.12 211 HIS A O 1
ATOM 1665 N N . LEU A 1 212 ? 1.784 -3.946 -7.862 1.00 92.12 212 LEU A N 1
ATOM 1666 C CA . LEU A 1 212 ? 2.431 -2.836 -8.548 1.00 92.12 212 LEU A CA 1
ATOM 1667 C C . LEU A 1 212 ? 3.826 -3.257 -9.033 1.00 92.12 212 LEU A C 1
ATOM 1669 O O . LEU A 1 212 ? 4.662 -3.678 -8.235 1.00 92.12 212 LEU A O 1
ATOM 1673 N N . GLN A 1 213 ? 4.077 -3.157 -10.336 1.00 94.88 213 GLN A N 1
ATOM 1674 C CA . GLN A 1 213 ? 5.367 -3.513 -10.934 1.00 94.88 213 GLN A CA 1
ATOM 1675 C C . GLN A 1 213 ? 6.352 -2.342 -10.853 1.00 94.88 213 GLN A C 1
ATOM 1677 O O . GLN A 1 213 ? 5.952 -1.181 -10.942 1.00 94.88 213 GLN A O 1
ATOM 1682 N N . VAL A 1 214 ? 7.648 -2.637 -10.740 1.00 95.94 214 VAL A N 1
ATOM 1683 C CA . VAL A 1 214 ? 8.718 -1.630 -10.775 1.00 95.94 214 VAL A CA 1
ATOM 1684 C C . VAL A 1 214 ? 9.615 -1.857 -11.984 1.00 95.94 214 VAL A C 1
ATOM 1686 O O . VAL A 1 214 ? 10.145 -2.952 -12.176 1.00 95.94 214 VAL A O 1
ATOM 1689 N N . TYR A 1 215 ? 9.822 -0.804 -12.773 1.00 97.50 215 TYR A N 1
ATOM 1690 C CA . TYR A 1 215 ? 10.734 -0.788 -13.914 1.00 97.50 215 TYR A CA 1
ATOM 1691 C C . TYR A 1 215 ? 11.869 0.222 -13.726 1.00 97.50 215 TYR A C 1
ATOM 1693 O O . TYR A 1 215 ? 11.794 1.159 -12.934 1.00 97.50 215 TYR A O 1
ATOM 1701 N N . LYS A 1 216 ? 12.944 0.063 -14.496 1.00 97.62 216 LYS A N 1
ATOM 1702 C CA . LYS A 1 216 ? 14.091 0.974 -14.455 1.00 97.62 216 LYS A CA 1
ATOM 1703 C C . LYS A 1 216 ? 13.771 2.349 -15.051 1.00 97.62 216 LYS A C 1
ATOM 1705 O O . LYS A 1 216 ? 14.143 3.354 -14.456 1.00 97.62 216 LYS A O 1
ATOM 1710 N N . THR A 1 217 ? 13.095 2.401 -16.201 1.00 97.38 217 THR A N 1
ATOM 1711 C CA . THR A 1 217 ? 12.829 3.655 -16.934 1.00 97.38 217 THR A CA 1
ATOM 1712 C C . THR A 1 217 ? 11.423 3.716 -17.537 1.00 97.38 217 THR A C 1
ATOM 1714 O O . THR A 1 217 ? 10.795 2.674 -17.753 1.00 97.38 217 THR A O 1
ATOM 1717 N N . ARG A 1 218 ? 10.950 4.920 -17.892 1.00 96.25 218 ARG A N 1
ATOM 1718 C CA . ARG A 1 218 ? 9.705 5.123 -18.660 1.00 96.25 218 ARG A CA 1
ATOM 1719 C C . ARG A 1 218 ? 9.729 4.401 -20.002 1.00 96.25 218 ARG A C 1
ATOM 1721 O O . ARG A 1 218 ? 8.737 3.790 -20.384 1.00 96.25 218 ARG A O 1
ATOM 1728 N N . THR A 1 219 ? 10.871 4.411 -20.685 1.00 96.94 219 THR A N 1
ATOM 1729 C CA . THR A 1 219 ? 11.053 3.706 -21.962 1.00 96.94 219 THR A CA 1
ATOM 1730 C C . THR A 1 219 ? 10.866 2.197 -21.800 1.00 96.94 219 THR A C 1
ATOM 1732 O O . THR A 1 219 ? 10.272 1.545 -22.661 1.00 96.94 219 THR A O 1
ATOM 1735 N N . ASN A 1 220 ? 11.317 1.631 -20.673 1.00 97.00 220 ASN A N 1
ATOM 1736 C CA . ASN A 1 220 ? 11.094 0.219 -20.368 1.00 97.00 220 ASN A CA 1
ATOM 1737 C C . ASN A 1 220 ? 9.614 -0.092 -20.112 1.00 97.00 220 ASN A C 1
ATOM 1739 O O . ASN A 1 220 ? 9.133 -1.108 -20.611 1.00 97.00 220 ASN A O 1
ATOM 1743 N N . ILE A 1 221 ? 8.885 0.790 -19.413 1.00 95.44 221 ILE A N 1
ATOM 1744 C CA . ILE A 1 221 ? 7.424 0.672 -19.267 1.00 95.44 221 ILE A CA 1
ATOM 1745 C C . ILE A 1 221 ? 6.761 0.686 -20.642 1.00 95.44 221 ILE A C 1
ATOM 1747 O O . ILE A 1 221 ? 6.007 -0.226 -20.959 1.00 95.44 221 ILE A O 1
ATOM 1751 N N . GLN A 1 222 ? 7.073 1.685 -21.473 1.00 93.94 222 GLN A N 1
ATOM 1752 C CA . GLN A 1 222 ? 6.464 1.852 -22.793 1.00 93.94 222 GLN A CA 1
ATOM 1753 C C . GLN A 1 222 ? 6.661 0.615 -23.677 1.00 93.94 222 GLN A C 1
ATOM 1755 O O . GLN A 1 222 ? 5.722 0.152 -24.320 1.00 93.94 222 GLN A O 1
ATOM 1760 N N . SER A 1 223 ? 7.863 0.040 -23.653 1.00 93.62 223 SER A N 1
ATOM 1761 C CA . SER A 1 223 ? 8.190 -1.176 -24.411 1.00 93.62 223 SER A CA 1
ATOM 1762 C C . SER A 1 223 ? 7.504 -2.434 -23.862 1.00 93.62 223 SER A C 1
ATOM 1764 O O . SER A 1 223 ? 7.414 -3.438 -24.563 1.00 93.62 223 SER A O 1
ATOM 1766 N N . SER A 1 224 ? 7.020 -2.389 -22.617 1.00 94.44 224 SER A N 1
ATOM 1767 C CA . SER A 1 224 ? 6.430 -3.526 -21.901 1.00 94.44 224 SER A CA 1
ATOM 1768 C C . SER A 1 224 ? 4.922 -3.387 -21.678 1.00 94.44 224 SER A C 1
ATOM 1770 O O . SER A 1 224 ? 4.335 -4.270 -21.060 1.00 94.44 224 SER A O 1
ATOM 1772 N N . LEU A 1 225 ? 4.279 -2.326 -22.189 1.00 92.88 225 LEU A N 1
ATOM 1773 C CA . LEU A 1 225 ? 2.843 -2.058 -22.002 1.00 92.88 225 LEU A CA 1
ATOM 1774 C C . LEU A 1 225 ? 1.938 -3.276 -22.254 1.00 92.88 225 LEU A C 1
ATOM 1776 O O . LEU A 1 225 ? 1.070 -3.516 -21.420 1.00 92.88 225 LEU A O 1
ATOM 1780 N N . PRO A 1 226 ? 2.146 -4.101 -23.304 1.00 90.88 226 PRO A N 1
ATOM 1781 C CA . PRO A 1 226 ? 1.296 -5.273 -23.541 1.00 90.88 226 PRO A CA 1
ATOM 1782 C C . PRO A 1 226 ? 1.384 -6.356 -22.452 1.00 90.88 226 PRO A C 1
ATOM 1784 O O . PRO A 1 226 ? 0.523 -7.228 -22.382 1.00 90.88 226 PRO A O 1
ATOM 1787 N N . LEU A 1 227 ? 2.438 -6.340 -21.630 1.00 91.81 227 LEU A N 1
ATOM 1788 C CA . LEU A 1 227 ? 2.695 -7.326 -20.575 1.00 91.81 227 LEU A CA 1
ATOM 1789 C C . LEU A 1 227 ? 2.258 -6.844 -19.186 1.00 91.81 227 LEU A C 1
ATOM 1791 O O . LEU A 1 227 ? 2.208 -7.636 -18.241 1.00 91.81 227 LEU A O 1
ATOM 1795 N N . ILE A 1 228 ? 1.984 -5.548 -19.042 1.00 89.50 228 ILE A N 1
ATOM 1796 C CA . ILE A 1 228 ? 1.638 -4.921 -17.769 1.00 89.50 228 ILE A CA 1
ATOM 1797 C C . ILE A 1 228 ? 0.138 -5.111 -17.539 1.00 89.50 228 ILE A C 1
ATOM 1799 O O . ILE A 1 228 ? -0.687 -4.580 -18.274 1.00 89.50 228 ILE A O 1
ATOM 1803 N N . LYS A 1 229 ? -0.204 -5.914 -16.527 1.00 83.44 229 LYS A N 1
ATOM 1804 C CA . LYS A 1 229 ? -1.596 -6.244 -16.170 1.00 83.44 229 LYS A CA 1
ATOM 1805 C C . LYS A 1 229 ? -2.164 -5.351 -15.069 1.00 83.44 229 LYS A C 1
ATOM 1807 O O . LYS A 1 229 ? -3.366 -5.131 -15.013 1.00 83.44 229 LYS A O 1
ATOM 1812 N N . ASP A 1 230 ? -1.282 -4.863 -14.208 1.00 86.94 230 ASP A N 1
ATOM 1813 C CA . ASP A 1 230 ? -1.604 -4.052 -13.040 1.00 86.94 230 ASP A CA 1
ATOM 1814 C C . ASP A 1 230 ? -0.976 -2.660 -13.185 1.00 86.94 230 ASP A C 1
ATOM 1816 O O . ASP A 1 230 ? -0.554 -2.245 -14.263 1.00 86.94 230 ASP A O 1
ATOM 1820 N N . GLY A 1 231 ? -0.890 -1.914 -12.087 1.00 91.31 231 GLY A N 1
ATOM 1821 C CA . GLY A 1 231 ? -0.145 -0.664 -12.067 1.00 91.31 231 GLY A CA 1
ATOM 1822 C C . GLY A 1 231 ? 1.357 -0.886 -12.222 1.00 91.31 231 GLY A C 1
ATOM 1823 O O . GLY A 1 231 ? 1.895 -1.954 -11.911 1.00 91.31 231 GLY A O 1
ATOM 1824 N N . VAL A 1 232 ? 2.055 0.168 -12.631 1.00 95.19 232 VAL A N 1
ATOM 1825 C CA . VAL A 1 232 ? 3.511 0.179 -12.762 1.00 95.19 232 VAL A CA 1
ATOM 1826 C C . VAL A 1 232 ? 4.100 1.535 -12.369 1.00 95.19 232 VAL A C 1
ATOM 1828 O O . VAL A 1 232 ? 3.508 2.590 -12.614 1.00 95.19 232 VAL A O 1
ATOM 1831 N N . VAL A 1 233 ? 5.300 1.498 -11.791 1.00 95.62 233 VAL A N 1
ATOM 1832 C CA . VAL A 1 233 ? 6.159 2.666 -11.577 1.00 95.62 233 VAL A CA 1
ATOM 1833 C C . VAL A 1 233 ? 7.533 2.442 -12.205 1.00 95.62 233 VAL A C 1
ATOM 1835 O O . VAL A 1 233 ? 8.008 1.307 -12.265 1.00 95.62 233 VAL A O 1
ATOM 1838 N N . SER A 1 234 ? 8.205 3.503 -12.647 1.00 96.50 234 SER A N 1
ATOM 1839 C CA . SER A 1 234 ? 9.620 3.449 -13.021 1.00 96.50 234 SER A CA 1
ATOM 1840 C C . SER A 1 234 ? 10.486 4.331 -12.138 1.00 96.50 234 SER A C 1
ATOM 1842 O O . SER A 1 234 ? 10.045 5.377 -11.665 1.00 96.50 234 SER A O 1
ATOM 1844 N N . LEU A 1 235 ? 11.744 3.929 -11.935 1.00 96.19 235 LEU A N 1
ATOM 1845 C CA . LEU A 1 235 ? 12.680 4.640 -11.057 1.00 96.19 235 LEU A CA 1
ATOM 1846 C C . LEU A 1 235 ? 13.003 6.069 -11.524 1.00 96.19 235 LEU A C 1
ATOM 1848 O O . LEU A 1 235 ? 13.375 6.903 -10.702 1.00 96.19 235 LEU A O 1
ATOM 1852 N N . ASP A 1 236 ? 12.839 6.369 -12.813 1.00 95.00 236 ASP A N 1
ATOM 1853 C CA . ASP A 1 236 ? 12.958 7.721 -13.372 1.00 95.00 236 ASP A CA 1
ATOM 1854 C C . ASP A 1 236 ? 11.665 8.558 -13.246 1.00 95.00 236 ASP A C 1
ATOM 1856 O O . ASP A 1 236 ? 11.661 9.728 -13.636 1.00 95.00 236 ASP A O 1
ATOM 1860 N N . GLY A 1 237 ? 10.580 8.002 -12.689 1.00 93.69 237 GLY A N 1
ATOM 1861 C CA . GLY A 1 237 ? 9.341 8.710 -12.337 1.00 93.69 237 GLY A CA 1
ATOM 1862 C C . GLY A 1 237 ? 8.151 8.507 -13.277 1.00 93.69 237 GLY A C 1
ATOM 1863 O O . GLY A 1 237 ? 7.295 9.383 -13.372 1.00 93.69 237 GLY A O 1
ATOM 1864 N N . GLY A 1 238 ? 8.115 7.425 -14.050 1.00 94.75 238 GLY A N 1
ATOM 1865 C CA . GLY A 1 238 ? 6.929 7.037 -14.813 1.00 94.75 238 GLY A CA 1
ATOM 1866 C C . GLY A 1 238 ? 5.908 6.362 -13.914 1.00 94.75 238 GLY A C 1
ATOM 1867 O O . GLY A 1 238 ? 6.286 5.504 -13.125 1.00 94.75 238 GLY A O 1
ATOM 1868 N N . LEU A 1 239 ? 4.629 6.713 -14.045 1.00 94.12 239 LEU A N 1
ATOM 1869 C CA . LEU A 1 239 ? 3.537 6.072 -13.312 1.00 94.12 239 LEU A CA 1
ATOM 1870 C C . LEU A 1 239 ? 2.405 5.738 -14.290 1.00 94.12 239 LEU A C 1
ATOM 1872 O O . LEU A 1 239 ? 1.916 6.623 -14.999 1.00 94.12 239 LEU A O 1
ATOM 1876 N N . LEU A 1 240 ? 1.972 4.480 -14.294 1.00 92.69 240 LEU A N 1
ATOM 1877 C CA . LEU A 1 240 ? 0.786 4.014 -15.011 1.00 92.69 240 LEU A CA 1
ATOM 1878 C C . LEU A 1 240 ? -0.084 3.216 -14.041 1.00 92.69 240 LEU A C 1
ATOM 1880 O O . LEU A 1 240 ? 0.387 2.359 -13.294 1.00 92.69 240 LEU A O 1
ATOM 1884 N N . ARG A 1 241 ? -1.369 3.545 -14.017 1.00 89.38 241 ARG A N 1
ATOM 1885 C CA . ARG A 1 241 ? -2.363 2.929 -13.141 1.00 89.38 241 ARG A CA 1
ATOM 1886 C C . ARG A 1 241 ? -3.002 1.704 -13.801 1.00 89.38 241 ARG A C 1
ATOM 1888 O O . ARG A 1 241 ? -3.060 1.652 -15.027 1.00 89.38 241 ARG A O 1
ATOM 1895 N N . PRO A 1 242 ? -3.592 0.783 -13.014 1.00 85.81 242 PRO A N 1
ATOM 1896 C CA . PRO A 1 242 ? -4.300 -0.379 -13.554 1.00 85.81 242 PRO A CA 1
ATOM 1897 C C . PRO A 1 242 ? -5.468 -0.000 -14.477 1.00 85.81 242 PRO A C 1
ATOM 1899 O O . PRO A 1 242 ? -5.819 -0.749 -15.378 1.00 85.81 242 PRO A O 1
ATOM 1902 N N . ASN A 1 243 ? -6.061 1.183 -14.281 1.00 84.31 243 ASN A N 1
ATOM 1903 C CA . ASN A 1 243 ? -7.137 1.705 -15.129 1.00 84.31 243 ASN A CA 1
ATOM 1904 C C . ASN A 1 243 ? -6.644 2.308 -16.464 1.00 84.31 243 ASN A C 1
ATOM 1906 O O . ASN A 1 243 ? -7.418 2.971 -17.149 1.00 84.31 243 ASN A O 1
ATOM 1910 N N . GLY A 1 244 ? -5.361 2.152 -16.807 1.00 85.31 244 GLY A N 1
ATOM 1911 C CA . GLY A 1 244 ? -4.763 2.678 -18.036 1.00 85.31 244 GLY A CA 1
ATOM 1912 C C . GLY A 1 244 ? -4.355 4.154 -17.979 1.00 85.31 244 GLY A C 1
ATOM 1913 O O . GLY A 1 244 ? -3.826 4.674 -18.958 1.00 85.31 244 GLY A O 1
ATOM 1914 N N . SER A 1 245 ? -4.576 4.849 -16.858 1.00 88.69 245 SER A N 1
ATOM 1915 C CA . SER A 1 245 ? -4.213 6.267 -16.735 1.00 88.69 245 SER A CA 1
ATOM 1916 C C . SER A 1 245 ? -2.713 6.475 -16.495 1.00 88.69 245 SER A C 1
ATOM 1918 O O . SER A 1 245 ? -2.099 5.816 -15.652 1.00 88.69 245 SER A O 1
ATOM 1920 N N . PHE A 1 246 ? -2.131 7.431 -17.222 1.00 90.31 246 PHE A N 1
ATOM 1921 C CA . PHE A 1 246 ? -0.745 7.870 -17.057 1.00 90.31 246 PHE A CA 1
ATOM 1922 C C . PHE A 1 246 ? -0.684 9.113 -16.168 1.00 90.31 246 PHE A C 1
ATOM 1924 O O . PHE A 1 246 ? -1.480 10.037 -16.333 1.00 90.31 246 PHE A O 1
ATOM 1931 N N . CYS A 1 247 ? 0.296 9.167 -15.265 1.00 88.44 247 CYS A N 1
ATOM 1932 C CA . CYS A 1 247 ? 0.609 10.388 -14.524 1.00 88.44 247 CYS A CA 1
ATOM 1933 C C . CYS A 1 247 ? 1.744 11.132 -15.234 1.00 88.44 247 CYS A C 1
ATOM 1935 O O . CYS A 1 247 ? 2.848 10.600 -15.369 1.00 88.44 247 CYS A O 1
ATOM 1937 N N . LEU A 1 248 ? 1.467 12.351 -15.697 1.00 88.50 248 LEU A N 1
ATOM 1938 C CA . LEU A 1 248 ? 2.416 13.205 -16.412 1.00 88.50 248 LEU A CA 1
ATOM 1939 C C . LEU A 1 248 ? 2.687 14.491 -15.622 1.00 88.50 248 LEU A C 1
ATOM 1941 O O . LEU A 1 248 ? 1.860 14.923 -14.821 1.00 88.50 248 LEU A O 1
ATOM 1945 N N . GLY A 1 249 ? 3.826 15.130 -15.895 1.00 88.69 249 GLY A N 1
ATOM 1946 C CA . GLY A 1 249 ? 4.247 16.370 -15.240 1.00 88.69 249 GLY A CA 1
ATOM 1947 C C . GLY A 1 249 ? 5.339 16.165 -14.190 1.00 88.69 249 GLY A C 1
ATOM 1948 O O . GLY A 1 249 ? 5.907 15.082 -14.056 1.00 88.69 249 GLY A O 1
ATOM 1949 N N . HIS A 1 250 ? 5.674 17.243 -13.479 1.00 85.06 250 HIS A N 1
ATOM 1950 C CA . HIS A 1 250 ? 6.695 17.211 -12.435 1.00 85.06 250 HIS A CA 1
ATOM 1951 C C . HIS A 1 250 ? 6.159 16.551 -11.163 1.00 85.06 250 HIS A C 1
ATOM 1953 O O . HIS A 1 250 ? 5.066 16.882 -10.701 1.00 85.06 250 HIS A O 1
ATOM 1959 N N . SER A 1 251 ? 6.975 15.671 -10.579 1.00 79.94 251 SER A N 1
ATOM 1960 C CA . SER A 1 251 ? 6.699 15.054 -9.282 1.00 79.94 251 SER A CA 1
ATOM 1961 C C . SER A 1 251 ? 6.576 16.132 -8.206 1.00 79.94 251 SER A C 1
ATOM 1963 O O . SER A 1 251 ? 7.433 17.016 -8.088 1.00 79.94 251 SER A O 1
ATOM 1965 N N . LYS A 1 252 ? 5.500 16.069 -7.421 1.00 74.69 252 LYS A N 1
ATOM 1966 C CA . LYS A 1 252 ? 5.300 16.968 -6.282 1.00 74.69 252 LYS A CA 1
ATOM 1967 C C . LYS A 1 252 ? 6.154 16.488 -5.115 1.00 74.69 252 LYS A C 1
ATOM 1969 O O . LYS A 1 252 ? 6.174 15.301 -4.802 1.00 74.69 252 LYS A O 1
ATOM 1974 N N . ASN A 1 253 ? 6.834 17.412 -4.439 1.00 72.50 253 ASN A N 1
ATOM 1975 C CA . ASN A 1 253 ? 7.482 17.077 -3.177 1.00 72.50 253 ASN A CA 1
ATOM 1976 C C . ASN A 1 253 ? 6.395 16.924 -2.107 1.00 72.50 253 ASN A C 1
ATOM 1978 O O . ASN A 1 253 ? 5.792 17.911 -1.690 1.00 72.50 253 ASN A O 1
ATOM 1982 N N . LEU A 1 254 ? 6.102 15.680 -1.739 1.00 73.38 254 LEU A N 1
ATOM 1983 C CA . LEU A 1 254 ? 5.114 15.352 -0.720 1.00 73.38 254 LEU A CA 1
ATOM 1984 C C . LEU A 1 254 ? 5.785 15.380 0.656 1.00 73.38 254 LEU A C 1
ATOM 1986 O O . LEU A 1 254 ? 6.879 14.843 0.837 1.00 73.38 254 LEU A O 1
ATOM 1990 N N . GLU A 1 255 ? 5.123 16.029 1.612 1.00 69.50 255 GLU A N 1
ATOM 1991 C CA . GLU A 1 255 ? 5.587 16.126 3.001 1.00 69.50 255 GLU A CA 1
ATOM 1992 C C . GLU A 1 255 ? 5.612 14.748 3.671 1.00 69.50 255 GLU A C 1
ATOM 1994 O O . GLU A 1 255 ? 6.568 14.383 4.354 1.00 69.50 255 GLU A O 1
ATOM 1999 N N . VAL A 1 256 ? 4.581 13.948 3.401 1.00 70.12 256 VAL A N 1
ATOM 2000 C CA . VAL A 1 256 ? 4.476 12.561 3.846 1.00 70.12 256 VAL A CA 1
ATOM 2001 C C . VAL A 1 256 ? 5.254 11.667 2.886 1.00 70.12 256 VAL A C 1
ATOM 2003 O O . VAL A 1 256 ? 5.110 11.799 1.673 1.00 70.12 256 VAL A O 1
ATOM 2006 N N . LYS A 1 257 ? 6.057 10.739 3.417 1.00 77.44 257 LYS A N 1
ATOM 2007 C CA . LYS A 1 257 ? 6.848 9.785 2.628 1.00 77.44 257 LYS A CA 1
ATOM 2008 C C . LYS A 1 257 ? 6.720 8.374 3.179 1.00 77.44 257 LYS A C 1
ATOM 2010 O O . LYS A 1 257 ? 6.600 8.184 4.386 1.00 77.44 257 LYS A O 1
ATOM 2015 N N . PHE A 1 258 ? 6.798 7.383 2.297 1.00 76.69 258 PHE A N 1
ATOM 2016 C CA . PHE A 1 258 ? 6.915 5.985 2.697 1.00 76.69 258 PHE A CA 1
ATOM 2017 C C . PHE A 1 258 ? 8.182 5.795 3.544 1.00 76.69 258 PHE A C 1
ATOM 2019 O O . PHE A 1 258 ? 9.236 6.343 3.215 1.00 76.69 258 PHE A O 1
ATOM 2026 N N . ALA A 1 259 ? 8.114 5.033 4.634 1.00 82.94 259 ALA A N 1
ATOM 2027 C CA . ALA A 1 259 ? 9.289 4.871 5.481 1.00 82.94 259 ALA A CA 1
ATOM 2028 C C . ALA A 1 259 ? 10.423 4.168 4.726 1.00 82.94 259 ALA A C 1
ATOM 2030 O O . ALA A 1 259 ? 10.188 3.281 3.904 1.00 82.94 259 ALA A O 1
ATOM 2031 N N . VAL A 1 260 ? 11.657 4.555 5.027 1.00 82.94 260 VAL A N 1
ATOM 2032 C CA . VAL A 1 260 ? 12.852 3.922 4.473 1.00 82.94 260 VAL A CA 1
ATOM 2033 C C . VAL A 1 260 ? 13.500 3.069 5.552 1.00 82.94 260 VAL A C 1
ATOM 2035 O O . VAL A 1 260 ? 13.494 3.407 6.735 1.00 82.94 260 VAL A O 1
ATOM 2038 N N . THR A 1 261 ? 13.981 1.903 5.149 1.00 79.31 261 THR A N 1
ATOM 2039 C CA . THR A 1 261 ? 14.642 0.948 6.027 1.00 79.31 261 THR A CA 1
ATOM 2040 C C . THR A 1 261 ? 16.049 1.457 6.284 1.00 79.31 261 THR A C 1
ATOM 2042 O O . THR A 1 261 ? 16.862 1.521 5.370 1.00 79.31 261 THR A O 1
ATOM 2045 N N . THR A 1 262 ? 16.333 1.819 7.525 1.00 61.88 262 THR A N 1
ATOM 2046 C CA . THR A 1 262 ? 17.689 1.896 8.054 1.00 61.88 262 THR A CA 1
ATOM 2047 C C . THR A 1 262 ? 17.956 0.569 8.755 1.00 61.88 262 THR A C 1
ATOM 2049 O O . THR A 1 262 ? 17.341 0.292 9.785 1.00 61.88 262 THR A O 1
ATOM 2052 N N . ASP A 1 263 ? 18.813 -0.286 8.187 1.00 56.75 263 ASP A N 1
ATOM 2053 C CA . ASP A 1 263 ? 19.409 -1.397 8.948 1.00 56.75 263 ASP A CA 1
ATOM 2054 C C . ASP A 1 263 ? 20.009 -0.773 10.228 1.00 56.75 263 ASP A C 1
ATOM 2056 O O . ASP A 1 263 ? 20.642 0.279 10.164 1.00 56.75 263 ASP A O 1
ATOM 2060 N N . VAL A 1 264 ? 19.744 -1.233 11.449 1.00 44.69 264 VAL A N 1
ATOM 2061 C CA . VAL A 1 264 ? 20.040 -2.545 12.023 1.00 44.69 264 VAL A CA 1
ATOM 2062 C C . VAL A 1 264 ? 19.137 -2.729 13.251 1.00 44.69 264 VAL A C 1
ATOM 2064 O O . VAL A 1 264 ? 19.055 -1.842 14.100 1.00 44.69 264 VAL A O 1
ATOM 2067 N N . SER A 1 265 ? 18.525 -3.899 13.422 1.00 49.06 265 SER A N 1
ATOM 2068 C CA . SER A 1 265 ? 18.193 -4.383 14.767 1.00 49.06 265 SER A CA 1
ATOM 2069 C C . SER A 1 265 ? 18.369 -5.894 14.812 1.00 49.06 265 SER A C 1
ATOM 2071 O O . SER A 1 265 ? 17.575 -6.651 14.258 1.00 49.06 265 SER A O 1
ATOM 2073 N N . SER A 1 266 ? 19.458 -6.328 15.442 1.00 52.12 266 SER A N 1
ATOM 2074 C CA . SER A 1 266 ? 19.713 -7.727 15.770 1.00 52.12 266 SER A CA 1
ATOM 2075 C C . SER A 1 266 ? 18.910 -8.094 17.021 1.00 52.12 266 SER A C 1
ATOM 2077 O O . SER A 1 266 ? 19.438 -8.099 18.134 1.00 52.12 266 SER A O 1
ATOM 2079 N N . LEU A 1 267 ? 17.610 -8.340 16.856 1.00 57.88 267 LEU A N 1
ATOM 2080 C CA . LEU A 1 267 ? 16.819 -9.004 17.891 1.00 57.88 267 LEU A CA 1
ATOM 2081 C C . LEU A 1 267 ? 17.197 -10.487 17.932 1.00 57.88 267 LEU A C 1
ATOM 2083 O O . LEU A 1 267 ? 17.394 -11.113 16.891 1.00 57.88 267 LEU A O 1
ATOM 2087 N N . LEU A 1 268 ? 17.312 -11.032 19.141 1.00 66.00 268 LEU A N 1
ATOM 2088 C CA . LEU A 1 268 ? 17.714 -12.416 19.374 1.00 66.00 268 LEU A CA 1
ATOM 2089 C C . LEU A 1 268 ? 16.686 -13.376 18.746 1.00 66.00 268 LEU A C 1
ATOM 2091 O O . LEU A 1 268 ? 15.502 -13.307 19.076 1.00 66.00 268 LEU A O 1
ATOM 2095 N N . GLU A 1 269 ? 17.130 -14.278 17.868 1.00 67.06 269 GLU A N 1
ATOM 2096 C CA . GLU A 1 269 ? 16.260 -15.194 17.103 1.00 67.06 269 GLU A CA 1
ATOM 2097 C C . GLU A 1 269 ? 15.313 -16.013 17.993 1.00 67.06 269 GLU A C 1
ATOM 2099 O O . GLU A 1 269 ? 14.136 -16.158 17.670 1.00 67.06 269 GLU A O 1
ATOM 2104 N N . ASN A 1 270 ? 15.781 -16.439 19.169 1.00 69.25 270 ASN A N 1
ATOM 2105 C CA . ASN A 1 270 ? 14.988 -17.226 20.120 1.00 69.25 270 ASN A CA 1
ATOM 2106 C C . ASN A 1 270 ? 13.756 -16.477 20.659 1.00 69.25 270 ASN A C 1
ATOM 2108 O O . ASN A 1 270 ? 12.712 -17.083 20.891 1.00 69.25 270 ASN A O 1
ATOM 2112 N N . VAL A 1 271 ? 13.870 -15.162 20.881 1.00 75.94 271 VAL A N 1
ATOM 2113 C CA . VAL A 1 271 ? 12.745 -14.342 21.367 1.00 75.94 271 VAL A CA 1
ATOM 2114 C C . VAL A 1 271 ? 11.687 -14.230 20.275 1.00 75.94 271 VAL A C 1
ATOM 2116 O O . VAL A 1 271 ? 10.496 -14.369 20.535 1.00 75.94 271 VAL A O 1
ATOM 2119 N N . VAL A 1 272 ? 12.140 -14.055 19.037 1.00 73.69 272 VAL A N 1
ATOM 2120 C CA . VAL A 1 272 ? 11.278 -13.892 17.866 1.00 73.69 272 VAL A CA 1
ATOM 2121 C C . VAL A 1 272 ? 10.488 -15.169 17.595 1.00 73.69 272 VAL A C 1
ATOM 2123 O O . VAL A 1 272 ? 9.285 -15.108 17.346 1.00 73.69 272 VAL A O 1
ATOM 2126 N N . GLU A 1 273 ? 11.144 -16.328 17.649 1.00 79.62 273 GLU A N 1
ATOM 2127 C CA . GLU A 1 273 ? 10.465 -17.605 17.436 1.00 79.62 273 GLU A CA 1
ATOM 2128 C C . GLU A 1 273 ? 9.373 -17.834 18.492 1.00 79.62 273 GLU A C 1
ATOM 2130 O O . GLU A 1 273 ? 8.258 -18.248 18.165 1.00 79.62 273 GLU A O 1
ATOM 2135 N N . MET A 1 274 ? 9.659 -17.493 19.752 1.00 82.38 274 MET A N 1
ATOM 2136 C CA . MET A 1 274 ? 8.695 -17.605 20.845 1.00 82.38 274 MET A CA 1
ATOM 2137 C C . MET A 1 274 ? 7.489 -16.671 20.649 1.00 82.38 274 MET A C 1
ATOM 2139 O O . MET A 1 274 ? 6.347 -17.102 20.827 1.00 82.38 274 MET A O 1
ATOM 2143 N N . GLU A 1 275 ? 7.709 -15.423 20.222 1.00 81.00 275 GLU A N 1
ATOM 2144 C CA . GLU A 1 275 ? 6.634 -14.474 19.898 1.00 81.00 275 GLU A CA 1
ATOM 2145 C C . GLU A 1 275 ? 5.732 -14.982 18.764 1.00 81.00 275 GLU A C 1
ATOM 2147 O O . GLU A 1 275 ? 4.501 -14.906 18.861 1.00 81.00 275 GLU A O 1
ATOM 2152 N N . GLU A 1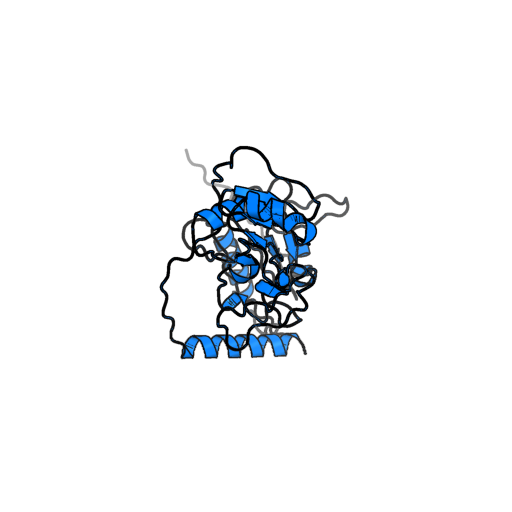 276 ? 6.310 -15.558 17.705 1.00 81.69 276 GLU A N 1
ATOM 2153 C CA . GLU A 1 276 ? 5.527 -16.143 16.613 1.00 81.69 276 GLU A CA 1
ATOM 2154 C C . GLU A 1 276 ? 4.706 -17.357 17.062 1.00 81.69 276 GLU A C 1
ATOM 2156 O O . GLU A 1 276 ? 3.552 -17.506 16.642 1.00 81.69 276 GLU A O 1
ATOM 2161 N N . GLN A 1 277 ? 5.264 -18.221 17.917 1.00 84.81 277 GLN A N 1
ATOM 2162 C CA . GLN A 1 277 ? 4.540 -19.369 18.468 1.00 84.81 277 GLN A CA 1
ATOM 2163 C C . GLN A 1 277 ? 3.350 -18.923 19.325 1.00 84.81 277 GLN A C 1
ATOM 2165 O O . GLN A 1 277 ? 2.248 -19.454 19.162 1.00 84.81 277 GLN A O 1
ATOM 2170 N N . VAL A 1 278 ? 3.539 -17.914 20.183 1.00 86.44 278 VAL A N 1
ATOM 2171 C CA . VAL A 1 278 ? 2.454 -17.319 20.979 1.00 86.44 278 VAL A CA 1
ATOM 2172 C C . VAL A 1 278 ? 1.378 -16.747 20.061 1.00 86.44 278 VAL A C 1
ATOM 2174 O O . VAL A 1 278 ? 0.196 -17.052 20.229 1.00 86.44 278 VAL A O 1
ATOM 2177 N N . LYS A 1 279 ? 1.774 -15.973 19.044 1.00 82.56 279 LYS A N 1
ATOM 2178 C CA . LYS A 1 279 ? 0.830 -15.379 18.094 1.00 82.56 279 LYS A CA 1
ATOM 2179 C C . LYS A 1 279 ? 0.018 -16.440 17.351 1.00 82.56 279 LYS A C 1
ATOM 2181 O O . LYS A 1 279 ? -1.199 -16.309 17.246 1.00 82.56 279 LYS A O 1
ATOM 2186 N N . ARG A 1 280 ? 0.671 -17.510 16.892 1.00 85.38 280 ARG A N 1
ATOM 2187 C CA . ARG A 1 280 ? 0.008 -18.651 16.249 1.00 85.38 280 ARG A CA 1
ATOM 2188 C C . ARG A 1 280 ? -1.004 -19.306 17.181 1.00 85.38 280 ARG A C 1
ATOM 2190 O O . ARG A 1 280 ? -2.133 -19.534 16.772 1.00 85.38 280 ARG A O 1
ATOM 2197 N N . LYS A 1 281 ? -0.619 -19.578 18.430 1.00 86.94 281 LYS A N 1
ATOM 2198 C CA . LYS A 1 281 ? -1.498 -20.221 19.417 1.00 86.94 281 LYS A CA 1
ATOM 2199 C C . LYS A 1 281 ? -2.721 -19.376 19.754 1.00 86.94 281 LYS A C 1
ATOM 2201 O O . LYS A 1 281 ? -3.793 -19.932 19.961 1.00 86.94 281 LYS A O 1
ATOM 2206 N N . ASN A 1 282 ? -2.574 -18.055 19.804 1.00 83.31 282 ASN A N 1
ATOM 2207 C CA . ASN A 1 282 ? -3.707 -17.154 20.012 1.00 83.31 282 ASN A CA 1
ATOM 2208 C C . ASN A 1 282 ? -4.645 -17.159 18.806 1.00 83.31 282 ASN A C 1
ATOM 2210 O O . ASN A 1 282 ? -5.845 -17.326 18.980 1.00 83.31 282 ASN A O 1
ATOM 2214 N N . TRP A 1 283 ? -4.089 -17.076 17.596 1.00 85.12 283 TRP A N 1
ATOM 2215 C CA . TRP A 1 283 ? -4.872 -17.174 16.368 1.00 85.12 283 TRP A CA 1
ATOM 2216 C C . TRP A 1 283 ? -5.618 -18.514 16.264 1.00 85.12 283 TRP A C 1
ATOM 2218 O O . TRP A 1 283 ? -6.804 -18.520 15.973 1.00 85.12 283 TRP A O 1
ATOM 2228 N N . GLU A 1 284 ? -4.979 -19.643 16.590 1.00 85.25 284 GLU A N 1
ATOM 2229 C CA . GLU A 1 284 ? -5.640 -20.960 16.625 1.00 85.25 284 GLU A CA 1
ATOM 2230 C C . GLU A 1 284 ? -6.841 -20.979 17.585 1.00 85.25 284 GLU A C 1
ATOM 2232 O O . GLU A 1 284 ? -7.855 -21.588 17.266 1.00 85.25 284 GLU A O 1
ATOM 2237 N N . LYS A 1 285 ? -6.750 -20.308 18.743 1.00 84.19 285 LYS A N 1
ATOM 2238 C CA . LYS A 1 285 ? -7.848 -20.226 19.722 1.00 84.19 285 LYS A CA 1
ATOM 2239 C C . LYS A 1 285 ? -9.001 -19.339 19.264 1.00 84.19 285 LYS A C 1
ATOM 2241 O O . LYS A 1 285 ? -10.135 -19.634 19.600 1.00 84.19 285 LYS A O 1
ATOM 2246 N N . GLU A 1 286 ? -8.716 -18.255 18.548 1.00 77.06 286 GLU A N 1
ATOM 2247 C CA . GLU A 1 286 ? -9.743 -17.339 18.028 1.00 77.06 286 GLU A CA 1
ATOM 2248 C C . GLU A 1 286 ? -10.552 -17.951 16.871 1.00 77.06 286 GLU A C 1
ATOM 2250 O O . GLU A 1 286 ? -11.621 -17.449 16.535 1.00 77.06 286 GLU A O 1
ATOM 2255 N N . MET A 1 287 ? -10.043 -19.028 16.264 1.00 71.94 287 MET A N 1
ATOM 2256 C CA . MET A 1 287 ? -10.655 -19.722 15.127 1.00 71.94 287 MET A CA 1
ATOM 2257 C C . MET A 1 287 ? -11.501 -20.949 15.521 1.00 7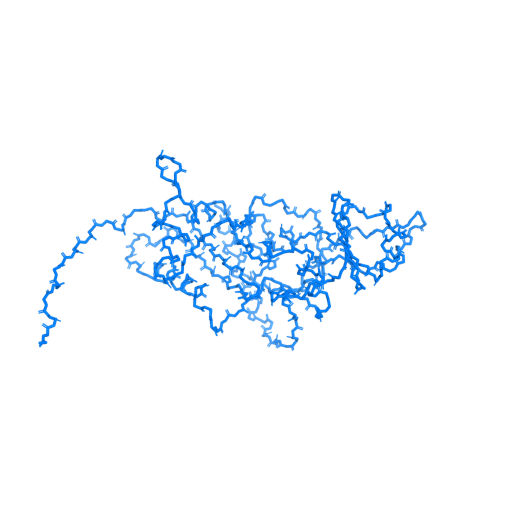1.94 287 MET A C 1
ATOM 2259 O O . MET A 1 287 ? -12.079 -21.578 14.631 1.00 71.94 287 MET A O 1
ATOM 2263 N N . VAL A 1 288 ? -11.547 -21.307 16.811 1.00 50.12 288 VAL A N 1
ATOM 2264 C CA . VAL A 1 288 ? -12.325 -22.428 17.385 1.00 50.12 288 VAL A CA 1
ATOM 2265 C C . VAL A 1 288 ? -13.562 -21.890 18.090 1.00 50.12 288 VAL A C 1
ATOM 2267 O O . VAL A 1 288 ? -14.642 -22.483 17.879 1.00 50.12 288 VAL A O 1
#

=== Feature glossary ===
Feature key, reading from the visual/contextual features back to the raw sequence:

Rendered structure images. Structure images are PyMOL renders from six orthogonal camera directions. Cartoon representation draws helices as coils and strands as arrows; sticks shows the backbone as bonds; surface shows the solvent-excluded envelope. Rainbow coloring maps sequence position to hue (blue→red, N→C); chain coloring assigns a distinct color per polypeptide.

Contact-map, Ramachandran, and PAE plots. Three diagnostic plots accompany the record. The Cα contact map visualizes the tertiary structure as a 2D adjacency matrix (8 Å cutoff, sequence-local contacts suppressed). The Ramachandran plot shows the distribution of backbone (φ, ψ) torsions, with points in the α and β basins reflecting secondary structure content. The PAE plot shows AlphaFold's inter-residue confidence as a color matrix.

InterPro / GO / CATH / organism. The annotation block draws on four external resources. InterPro: which protein families and domains the sequence belongs to. GO: standardized terms for what the protein does, what process it participates in, and where in the cell it acts. CATH: which structural fold it has in the CATH hierarchy. Organism: the species of origin.

Nearest PDB structures. Structural nearest neighbors (via Foldseek easy-search vs the PDB). Reported per hit: target PDB id, E-value, and alignment TM-score. A TM-score above ~0.5 is the conventional threshold for 'same fold'.

Predicted aligned error. Predicted aligned error is AlphaFold's pairwise confidence. Unlike pLDDT (per-residue), PAE is per-residue-pair and captures whether two parts of the structure are correctly placed relative to each other. Units are ångströms of expected positional error.

Solvent-accessible surface area. SASA measures how much of the protein is reachable by solvent. It is computed by rolling a water-sized probe over the atomic surface and summing the exposed area (Å²). Per-residue SASA distinguishes core (buried, low SASA) from surface (exposed, high SASA) residues; total SASA is a whole-molecule size measure.

B-factor. Crystallographic B-factors measure how much each atom's electron density is smeared out, in Å². They rise in mobile loops and surface residues and fall in the buried interior. In AlphaFold models this column is repurposed to hold pLDDT instead.

pLDDT. For AlphaFold models, the B-factor field carries pLDDT — the model's own estimate of local accuracy on a 0–100 scale. Regions with pLDDT<50 should be treated as essentially unmodeled; they often correspond to intrinsically disordered segments.

Backbone torsions (φ/ψ). φ (phi) and ψ (psi) are the two rotatable backbone dihedrals per residue: φ is the C(i-1)–N–Cα–C torsion, ψ is the N–Cα–C–N(i+1) torsion, both in degrees on (−180°, 180°]. α-helical residues cluster near (−60°, −45°); β-strand residues near (−120°, +130°). A Ramachandran plot is simply a scatter of (φ, ψ) for every residue.

Radius of gyration, Cα contacts, bounding box. Radius of gyration (Rg) is the root-mean-square distance of Cα atoms from their centroid — a single number for overall size and compactness. A globular domain of N residues has Rg ≈ 2.2·N^0.38 Å; an extended or disordered chain has a much larger Rg. The Cα contact count is the number of residue pairs whose Cα atoms are within 8 Å and are more than four positions apart in sequence — a standard proxy for tertiary packing density. The bounding box is the smallest axis-aligned box enclosing all Cα atoms.

Secondary structure (3-state, P-SEA). Three-state secondary structure (P-SEA) collapses the eight DSSP classes into helix (a), strand (b), and coil (c). P-SEA assigns these from Cα geometry alone — distances and angles — without requiring backbone oxygens, so it works on any Cα trace.

Secondary structure (8-state, DSSP). Secondary structure is the local, repeating backbone conformation. DSSP classifies it into eight states by reading the hydrogen-bond network: three helix types (H, G, I), two β types (E, B), two non-regular types (T, S), and unstructured coil (-).

Foldseek 3Di. The Foldseek 3Di string encodes local tertiary geometry as a 20-letter alphabet — one character per residue — derived from the relative positions of nearby Cα atoms. Unlike the amino-acid sequence, 3Di is a direct function of the 3D structure, so two proteins with the same fold have similar 3Di strings even at low sequence identity.

mmCIF coordinates. Structure coordinates are given as an mmCIF _atom_site loop: one row per atom with element, residue name, chain id, sequence number, and x/y/z position in Å. Only the four main-chain atoms per residue are included here; side chains are omitted to keep the record compact.

Sequence. This is the polypeptide sequence — one letter per residue, N-terminus first. Length ranges from a few dozen residues for small domains to over a thousand for large multi-domain proteins.